Protein 3G9X (pdb70)

B-factor: mean 13.2, std 7.69, range [5.76, 56.1]

InterPro domains:
  IPR000073 Alpha/beta hydrolase fold-1 [PF00561] (34-279)
  IPR000639 Epoxide hydrolase-like [PR00412] (39-57)
  IPR000639 Epoxide hydrolase-like [PR00412] (102-115)
  IPR000639 Epoxide hydrolase-like [PR00412] (116-129)
  IPR000639 Epoxide hydrolase-like [PR00412] (267-289)
  IPR023594 Haloalkane dehalogenase, subfamily 2 [MF_01231] (2-293)
  IPR029058 Alpha/Beta hydrolase fold [G3DSA:3.40.50.1820] (1-291)
  IPR029058 Alpha/Beta hydrolase fold [SSF53474] (8-290)
  IPR050266 AB hydrolase superfamily [PTHR43798] (23-290)

Nearest PDB structures (foldseek):
  3g9x-assembly1_A  TM=1.003E+00  e=8.071E-65  Rhodococcus sp. (in: high G+C Gram-positive bacteria)
  3fwh-assembly1_A  TM=1.003E+00  e=9.138E-64  Rhodococcus sp. (in: high G+C Gram-positive bacteria)
  4e46-assembly1_A  TM=1.003E+00  e=3.167E-63  Rhodococcus rhodochrous
  5flk-assembly1_A  TM=1.003E+00  e=3.167E-63  Rhodococcus rhodochrous
  4wcv-assembly1_A  TM=1.003E+00  e=7.253E-63  Rhodococcus rhodochrous

Foldseek 3Di:
DDLDQPFDWDWDDFPNWIKIKGWAADDPAAAEEEFEDPPAFCSLCRLQVVLARDPHIYIGIGFDLHQPIDQDPDLQALVVSLRRVVRVCVRVVHAAHEYEAAESRQLSVLLVCLVVVVRYLEYEYENYAAAAQALVSFDPVCSVVLVQLQDPPSVLCCCLVVVCRLVPVVQVFFPDGDDPSNSCSSCVSCVDSSSRSNNSNRSNLGNHNCPPVVSNVSRVSSVVVQLPDQRAYEYEYEPCEGSQGPVNLVVCCPRGHNYHYDYQYHGYGSSSNHRSVVSNNVVNVPPPVSRDDD

Organism: Rhodococcus sp. (NCBI:txid1831)

Radius of gyration: 17.58 Å; Cα contacts (8 Å, |Δi|>4): 580; chains: 1; bounding box: 42×42×50 Å

Sequence (294 aa):
IGTGFPFDPHYYVEEVVLGERRMHYVDVGPRRDGTPVLFLHGNPTSSYLWRNIIPHVAPSHRCIAPDLIGMGKSDKPDDLDDYFFDDDHVRYLDAFIEALGLEEEVVLVIHDWGSALGFHWAKRNPERVKGIACMEFIRRPFPTWDDEEWPEFARRETFQAFRTADVGRELIIDDQNAFIEGALPKCVVRPLTEEVEMDHYREPFLKKPVDREPLWRFPNELPIAGEEPANIVALLVEAYMNWLHQSPVPKLLFWGTPGVLIPPAEEAARLAEESSLPNNCKTVDIGPGLHYLQEDNPDLIGSEIARRWLPALHHHHH

CATH classification: 3.40.50.1820

Solvent-accessible surface area: 11746 Å² total; per-residue (Å²): 106,39,46,40,37,111,24,110,76,57,82,27,116,10,84,71,43,92,0,0,19,0,12,42,32,56,160,136,55,18,10,0,0,0,1,0,1,5,1,2,12,2,8,3,0,4,27,0,0,68,57,0,22,107,62,33,32,0,0,0,0,2,1,0,1,0,9,95,5,44,85,18,154,37,87,8,74,0,81,23,2,18,122,10,3,38,25,0,1,100,54,33,51,10,135,73,0,4,1,0,0,0,10,3,0,0,0,3,0,0,23,5,0,63,96,25,66,126,42,12,38,0,0,0,2,0,1,0,0,48,36,15,90,69,53,106,87,4,30,140,113,7,59,138,59,24,64,29,4,38,48,80,103,64,0,79,82,46,0,15,104,106,12,22,10,0,79,17,16,0,39,148,15,7,74,49,115,20,61,112,83,1,8,83,68,4,47,113,21,1,118,144,60,122,38,20,38,2,0,17,50,0,1,24,4,8,0,0,46,44,103,18,73,76,0,23,57,25,0,82,35,0,13,95,44,1,70,153,10,99,14,47,4,0,0,0,46,0,73,76,5,12,6,1,57,42,61,12,1,65,137,2,38,158,51,6,46,98,28,106,46,14,80,8,25,91,0,30,11,5,0,2,0,27,39,5,88,56,0,0,43,19,0,23,173,31,2,85,91,16,123,116,160,177

Structure (mmCIF, N/CA/C/O backbone):
data_3G9X
#
_entry.id   3G9X
#
_cell.length_a   42.730
_cell.length_b   44.440
_cell.length_c   46.630
_cell.angle_alpha   115.50
_cell.angle_beta   97.87
_cell.angle_gamma   109.52
#
_symmetry.space_group_name_H-M   'P 1'
#
loop_
_entity.id
_entity.type
_entity.pdbx_description
1 polymer 'Haloalkane dehalogenase'
2 non-polymer 'ISOPROPYL ALCOHOL'
3 non-polymer 'ACETATE ION'
4 non-polymer 'CHLORIDE ION'
5 water water
#
loop_
_atom_site.group_PDB
_atom_site.id
_atom_site.type_symbol
_atom_site.label_atom_id
_atom_site.label_alt_id
_atom_site.label_comp_id
_atom_site.label_asym_id
_atom_site.label_entity_id
_atom_site.label_seq_id
_atom_site.pdbx_PDB_ins_code
_atom_site.Cartn_x
_atom_site.Cartn_y
_atom_site.Cartn_z
_atom_site.occupancy
_atom_site.B_iso_or_equiv
_atom_site.auth_seq_id
_atom_site.auth_comp_id
_atom_site.auth_asym_id
_atom_site.auth_atom_id
_atom_site.pdbx_PDB_model_num
ATOM 1 N N . ILE A 1 4 ? 14.634 14.443 -4.547 1.00 14.13 4 ILE A N 1
ATOM 2 C CA . ILE A 1 4 ? 13.404 13.638 -4.666 1.00 11.07 4 ILE A CA 1
ATOM 3 C C . ILE A 1 4 ? 12.228 14.589 -4.780 1.00 9.81 4 ILE A C 1
ATOM 4 O O . ILE A 1 4 ? 12.081 15.513 -4.019 1.00 10.99 4 ILE A O 1
ATOM 9 N N . GLY A 1 5 ? 11.382 14.382 -5.797 1.00 9.55 5 GLY A N 1
ATOM 10 C CA . GLY A 1 5 ? 10.335 15.338 -6.060 1.00 9.52 5 GLY A CA 1
ATOM 11 C C . GLY A 1 5 ? 9.262 15.366 -4.998 1.00 8.85 5 GLY A C 1
ATOM 12 O O . GLY A 1 5 ? 8.843 14.324 -4.474 1.00 9.04 5 GLY A O 1
ATOM 13 N N . THR A 1 6 ? 8.754 16.562 -4.712 1.00 8.80 6 THR A N 1
ATOM 14 C CA . THR A 1 6 ? 7.723 16.730 -3.700 1.00 8.98 6 THR A CA 1
ATOM 15 C C . THR A 1 6 ? 6.349 17.000 -4.301 1.00 9.37 6 THR A C 1
ATOM 16 O O . THR A 1 6 ? 5.348 16.952 -3.567 1.00 10.39 6 THR A O 1
ATOM 20 N N . GLY A 1 7 ? 6.265 17.327 -5.555 1.00 10.02 7 GLY A N 1
ATOM 21 C CA . GLY A 1 7 ? 5.016 17.632 -6.167 1.00 10.95 7 GLY A CA 1
ATOM 22 C C . GLY A 1 7 ? 4.214 16.405 -6.617 1.00 9.39 7 GLY A C 1
ATOM 23 O O . GLY A 1 7 ? 4.716 15.275 -6.609 1.00 9.57 7 GLY A O 1
ATOM 24 N N . PHE A 1 8 ? 2.968 16.650 -6.962 1.00 9.30 8 PHE A N 1
ATOM 25 C CA . PHE A 1 8 ? 2.049 15.605 -7.405 1.00 8.72 8 PHE A CA 1
ATOM 26 C C . PHE A 1 8 ? 1.410 16.051 -8.724 1.00 9.22 8 PHE A C 1
ATOM 27 O O . PHE A 1 8 ? 0.242 16.483 -8.731 1.00 10.25 8 PHE A O 1
ATOM 35 N N . PRO A 1 9 ? 2.122 15.944 -9.830 1.00 9.42 9 PRO A N 1
ATOM 36 C CA . PRO A 1 9 ? 1.653 16.515 -11.121 1.00 10.37 9 PRO A CA 1
ATOM 37 C C . PRO A 1 9 ? 0.813 15.495 -11.887 1.00 10.82 9 PRO A C 1
ATOM 38 O O . PRO A 1 9 ? 1.091 15.142 -13.045 1.00 13.03 9 PRO A O 1
ATOM 42 N N . PHE A 1 10 ? -0.274 15.063 -11.227 1.00 9.70 10 PHE A N 1
ATOM 43 C CA . PHE A 1 10 ? -1.215 14.113 -11.828 1.00 9.68 10 PHE A CA 1
ATOM 44 C C . PHE A 1 10 ? -2.632 14.643 -11.702 1.00 9.60 10 PHE A C 1
ATOM 45 O O . PHE A 1 10 ? -3.103 14.990 -10.613 1.00 11.58 10 PHE A O 1
ATOM 53 N N . ASP A 1 11 ? -3.336 14.663 -12.817 1.00 9.19 11 ASP A N 1
ATOM 54 C CA . ASP A 1 11 ? -4.744 15.090 -12.814 1.00 9.92 11 ASP A CA 1
ATOM 55 C C . ASP A 1 11 ? -5.599 14.115 -12.055 1.00 9.24 11 ASP A C 1
ATOM 56 O O . ASP A 1 11 ? -5.400 12.900 -12.115 1.00 9.44 11 ASP A O 1
ATOM 61 N N . PRO A 1 12 ? -6.597 14.607 -11.330 1.00 9.18 12 PRO A N 1
ATOM 62 C CA . PRO A 1 12 ? -7.477 13.695 -10.608 1.00 8.87 12 PRO A CA 1
ATOM 63 C C . PRO A 1 12 ? -8.465 13.000 -11.521 1.00 9.06 12 PRO A C 1
ATOM 64 O O . PRO A 1 12 ? -9.056 13.589 -12.417 1.00 11.63 12 PRO A O 1
ATOM 68 N N . HIS A 1 13 ? -8.694 11.733 -11.206 1.00 8.45 13 HIS A N 1
ATOM 69 C CA . HIS A 1 13 ? -9.780 10.968 -11.782 1.00 8.27 13 HIS A CA 1
ATOM 70 C C . HIS A 1 13 ? -10.591 10.417 -10.640 1.00 8.44 13 HIS A C 1
ATOM 71 O O . HIS A 1 13 ? -10.052 10.075 -9.587 1.00 8.42 13 HIS A O 1
ATOM 78 N N . TYR A 1 14 ? -11.891 10.232 -10.845 1.00 9.65 14 TYR A N 1
ATOM 79 C CA A TYR A 1 14 ? -12.747 9.675 -9.798 0.50 9.89 14 TYR A CA 1
ATOM 80 C CA B TYR A 1 14 ? -12.801 9.717 -9.865 0.50 9.39 14 TYR A CA 1
ATOM 81 C C . TYR A 1 14 ? -13.704 8.675 -10.456 1.00 9.29 14 TYR A C 1
ATOM 82 O O . TYR A 1 14 ? -14.153 8.835 -11.587 1.00 11.55 14 TYR A O 1
ATOM 99 N N . VAL A 1 15 ? -14.019 7.638 -9.656 1.00 9.11 15 VAL A N 1
ATOM 100 C CA . VAL A 1 15 ? -15.010 6.674 -10.053 1.00 9.09 15 VAL A CA 1
ATOM 101 C C . VAL A 1 15 ? -15.901 6.389 -8.837 1.00 8.56 15 VAL A C 1
ATOM 102 O O . VAL A 1 15 ? -15.370 6.304 -7.724 1.00 9.55 15 VAL A O 1
ATOM 106 N N . GLU A 1 16 ? -17.184 6.269 -9.051 1.00 9.83 16 GLU A N 1
ATOM 107 C CA A GLU A 1 16 ? -18.222 5.951 -8.087 0.45 9.63 16 GLU A CA 1
ATOM 108 C CA B GLU A 1 16 ? -18.055 5.965 -7.897 0.55 10.08 16 GLU A CA 1
ATOM 109 C C . GLU A 1 16 ? -18.286 4.465 -7.814 1.00 9.48 16 GLU A C 1
ATOM 110 O O . GLU A 1 16 ? -18.731 3.780 -8.754 1.00 12.54 16 GLU A O 1
ATOM 121 N N . VAL A 1 17 ? -17.941 3.953 -6.655 1.00 9.14 17 VAL A N 1
ATOM 122 C CA A VAL A 1 17 ? -18.178 2.509 -6.422 0.50 8.63 17 VAL A CA 1
ATOM 123 C CA B VAL A 1 17 ? -17.802 2.598 -6.215 0.50 10.36 17 VAL A CA 1
ATOM 124 C C . VAL A 1 17 ? -18.673 2.380 -4.989 1.00 9.05 17 VAL A C 1
ATOM 125 O O . VAL A 1 17 ? -18.291 3.032 -4.023 1.00 9.18 17 VAL A O 1
ATOM 132 N N . LEU A 1 18 ? -19.703 1.506 -4.916 1.00 9.81 18 LEU A N 1
ATOM 133 C CA . LEU A 1 18 ? -20.305 1.201 -3.613 1.00 9.80 18 LEU A CA 1
ATOM 134 C C . LEU A 1 18 ? -20.686 2.487 -2.893 1.00 9.94 18 LEU A C 1
ATOM 135 O O . LEU A 1 18 ? -20.435 2.652 -1.684 1.00 10.48 18 LEU A O 1
ATOM 140 N N . GLY A 1 19 ? -21.278 3.424 -3.621 1.00 10.50 19 GLY A N 1
ATOM 141 C CA . GLY A 1 19 ? -21.825 4.673 -3.084 1.00 11.32 19 GLY A CA 1
ATOM 142 C C . GLY A 1 19 ? -20.849 5.789 -2.860 1.00 10.40 19 GLY A C 1
ATOM 143 O O . GLY A 1 19 ? -21.272 6.866 -2.390 1.00 12.06 19 GLY A O 1
ATOM 144 N N . GLU A 1 20 ? -19.584 5.583 -3.144 1.00 9.54 20 GLU A N 1
ATOM 145 C CA . GLU A 1 20 ? -18.532 6.502 -2.688 1.00 9.14 20 GLU A CA 1
ATOM 146 C C . GLU A 1 20 ? -17.565 6.725 -3.851 1.00 9.08 20 GLU A C 1
ATOM 147 O O . GLU A 1 20 ? -17.256 5.851 -4.614 1.00 11.30 20 GLU A O 1
ATOM 153 N N . ARG A 1 21 ? -16.996 7.928 -3.901 1.00 9.40 21 ARG A N 1
ATOM 154 C CA A ARG A 1 21 ? -15.999 8.233 -4.905 0.60 10.27 21 ARG A CA 1
ATOM 155 C CA B ARG A 1 21 ? -16.009 8.198 -4.942 0.40 10.45 21 ARG A CA 1
ATOM 156 C C . ARG A 1 21 ? -14.621 7.789 -4.500 1.00 10.14 21 ARG A C 1
ATOM 157 O O . ARG A 1 21 ? -14.173 8.097 -3.365 1.00 12.13 21 ARG A O 1
ATOM 172 N N . MET A 1 22 ? -13.907 7.142 -5.404 1.00 9.66 22 MET A N 1
ATOM 173 C CA . MET A 1 22 ? -12.484 6.833 -5.208 1.00 8.93 22 MET A CA 1
ATOM 174 C C . MET A 1 22 ? -11.696 7.676 -6.218 1.00 8.41 22 MET A C 1
ATOM 175 O O . MET A 1 22 ? -12.012 7.734 -7.422 1.00 9.66 22 MET A O 1
ATOM 180 N N . HIS A 1 23 ? -10.672 8.344 -5.705 1.00 7.24 23 HIS A N 1
ATOM 181 C CA . HIS A 1 23 ? -9.731 9.069 -6.537 1.00 7.32 23 HIS A CA 1
ATOM 182 C C . HIS A 1 23 ? -8.611 8.160 -7.032 1.00 7.22 23 HIS A C 1
ATOM 183 O O . HIS A 1 23 ? -8.164 7.262 -6.305 1.00 7.57 23 HIS A O 1
ATOM 190 N N . TYR A 1 24 ? -8.123 8.417 -8.234 1.00 7.25 24 TYR A N 1
ATOM 191 C CA . TYR A 1 24 ? -7.002 7.661 -8.768 1.00 7.23 24 TYR A CA 1
ATOM 192 C C . TYR A 1 24 ? -6.226 8.493 -9.792 1.00 7.05 24 TYR A C 1
ATOM 193 O O . TYR A 1 24 ? -6.795 9.323 -10.495 1.00 7.82 24 TYR A O 1
ATOM 202 N N . VAL A 1 25 ? -4.941 8.170 -9.866 1.00 6.68 25 VAL A N 1
ATOM 203 C CA . VAL A 1 25 ? -4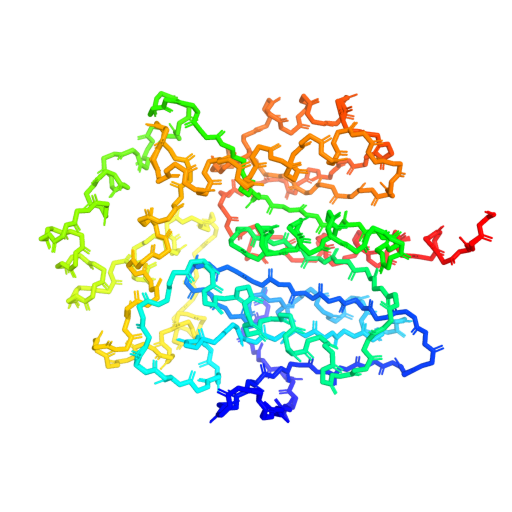.097 8.560 -10.986 1.00 6.94 25 VAL A CA 1
ATOM 204 C C . VAL A 1 25 ? -4.356 7.628 -12.157 1.00 6.72 25 VAL A C 1
ATOM 205 O O . VAL A 1 25 ? -4.503 6.419 -11.945 1.00 7.15 25 VAL A O 1
ATOM 209 N N . ASP A 1 26 ? -4.395 8.187 -13.382 1.00 7.40 26 ASP A N 1
ATOM 210 C CA . ASP A 1 26 ? -4.545 7.363 -14.584 1.00 7.51 26 ASP A CA 1
ATOM 211 C C . ASP A 1 26 ? -3.798 8.082 -15.700 1.00 7.56 26 ASP A C 1
ATOM 212 O O . ASP A 1 26 ? -4.288 9.076 -16.225 1.00 8.77 26 ASP A O 1
ATOM 217 N N . VAL A 1 27 ? -2.608 7.585 -16.036 1.00 7.40 27 VAL A N 1
ATOM 218 C CA . VAL A 1 27 ? -1.761 8.164 -17.064 1.00 7.61 27 VAL A CA 1
ATOM 219 C C . VAL A 1 27 ? -1.279 7.043 -17.963 1.00 8.06 27 VAL A C 1
ATOM 220 O O . VAL A 1 27 ? -1.307 5.876 -17.604 1.00 8.93 27 VAL A O 1
ATOM 224 N N . GLY A 1 28 ? -0.763 7.398 -19.132 1.00 9.07 28 GLY A N 1
ATOM 225 C CA . GLY A 1 28 ? -0.144 6.438 -20.023 1.00 9.33 28 GLY A CA 1
ATOM 226 C C . GLY A 1 28 ? -1.091 5.898 -21.054 1.00 9.47 28 GLY A C 1
ATOM 227 O O . GLY A 1 28 ? -2.301 6.189 -21.028 1.00 10.60 28 GLY A O 1
ATOM 228 N N . PRO A 1 29 ? -0.575 5.113 -21.979 1.00 9.69 29 PRO A N 1
ATOM 229 C CA . PRO A 1 29 ? -1.366 4.606 -23.109 1.00 10.12 29 PRO A CA 1
ATOM 230 C C . PRO A 1 29 ? -2.457 3.608 -22.651 1.00 10.51 29 PRO A C 1
ATOM 231 O O . PRO A 1 29 ? -2.293 2.952 -21.669 1.00 13.36 29 PRO A O 1
ATOM 235 N N . ARG A 1 30 ? -3.541 3.566 -23.421 1.00 12.55 30 ARG A N 1
ATOM 236 C CA A ARG A 1 30 ? -4.718 2.765 -23.092 0.70 15.70 30 ARG A CA 1
ATOM 237 C CA B ARG A 1 30 ? -4.663 2.714 -23.010 0.30 16.43 30 ARG A CA 1
ATOM 238 C C . ARG A 1 30 ? -4.747 1.399 -23.789 1.00 15.05 30 ARG A C 1
ATOM 239 O O . ARG A 1 30 ? -5.707 0.651 -23.567 1.00 18.21 30 ARG A O 1
ATOM 254 N N . ASP A 1 31 ? -3.761 1.127 -24.621 1.00 14.92 31 ASP A N 1
ATOM 255 C CA . ASP A 1 31 ? -3.896 -0.051 -25.489 1.00 15.49 31 ASP A CA 1
ATOM 256 C C . ASP A 1 31 ? -3.108 -1.247 -25.030 1.00 17.60 31 ASP A C 1
ATOM 257 O O . ASP A 1 31 ? -2.853 -2.164 -25.833 1.00 22.08 31 ASP A O 1
ATOM 265 N N . GLY A 1 32 ? -2.706 -1.367 -23.774 1.00 13.44 32 GLY A N 1
ATOM 266 C CA . GLY A 1 32 ? -1.862 -2.461 -23.304 1.00 12.11 32 GLY A CA 1
ATOM 267 C C . GLY A 1 32 ? -2.335 -2.988 -21.949 1.00 10.77 32 GLY A C 1
ATOM 268 O O . GLY A 1 32 ? -3.489 -2.863 -21.562 1.00 12.49 32 GLY A O 1
ATOM 269 N N . THR A 1 33 ? -1.394 -3.551 -21.251 1.00 10.28 33 THR A N 1
ATOM 270 C CA . THR A 1 33 ? -1.658 -4.087 -19.891 1.00 10.01 33 THR A CA 1
ATOM 271 C C . THR A 1 33 ? -1.329 -3.004 -18.890 1.00 9.01 33 THR A C 1
ATOM 272 O O . THR A 1 33 ? -0.174 -2.499 -18.843 1.00 9.88 33 THR A O 1
ATOM 276 N N . PRO A 1 34 ? -2.275 -2.591 -18.070 1.00 8.21 34 PRO A N 1
ATOM 277 C CA . PRO A 1 34 ? -2.018 -1.519 -17.094 1.00 8.30 34 PRO A CA 1
ATOM 278 C C . PRO A 1 34 ? -1.237 -2.038 -15.902 1.00 7.55 34 PRO A C 1
ATOM 279 O O . PRO A 1 34 ? -1.241 -3.206 -15.536 1.00 8.17 34 PRO A O 1
ATOM 283 N N . VAL A 1 35 ? -0.548 -1.072 -15.263 1.00 7.30 35 VAL A N 1
ATOM 284 C CA . VAL A 1 35 ? 0.202 -1.267 -14.064 1.00 6.97 35 VAL A CA 1
ATOM 285 C C . VAL A 1 35 ? -0.581 -0.608 -12.916 1.00 6.60 35 VAL A C 1
ATOM 286 O O . VAL A 1 35 ? -0.808 0.614 -12.963 1.00 7.52 35 VAL A O 1
ATOM 290 N N . LEU A 1 36 ? -0.995 -1.414 -11.957 1.00 6.62 36 LEU A N 1
ATOM 291 C CA . LEU A 1 36 ? -1.840 -0.976 -10.844 1.00 6.28 36 LEU A CA 1
ATOM 292 C C . LEU A 1 36 ? -0.979 -0.870 -9.587 1.00 6.04 36 LEU A C 1
ATOM 293 O O . LEU A 1 36 ? -0.425 -1.869 -9.133 1.00 6.81 36 LEU A O 1
ATOM 298 N N . PHE A 1 37 ? -0.893 0.341 -9.059 1.00 6.11 37 PHE A N 1
ATOM 299 C CA . PHE A 1 37 ? -0.049 0.696 -7.923 1.00 6.28 37 PHE A CA 1
ATOM 300 C C . PHE A 1 37 ? -0.917 0.796 -6.669 1.00 5.93 37 PHE A C 1
ATOM 301 O O . PHE A 1 37 ? -1.852 1.609 -6.666 1.00 6.68 37 PHE A O 1
ATOM 309 N N . LEU A 1 38 ? -0.608 0.026 -5.630 1.00 5.78 38 LEU A N 1
ATOM 310 C CA . LEU A 1 38 ? -1.439 -0.032 -4.408 1.00 6.01 38 LEU A CA 1
ATOM 311 C C . LEU A 1 38 ? -0.610 0.352 -3.198 1.00 5.76 38 LEU A C 1
ATOM 312 O O . LEU A 1 38 ? 0.322 -0.339 -2.781 1.00 6.43 38 LEU A O 1
ATOM 317 N N . HIS A 1 39 ? -0.946 1.525 -2.618 1.00 6.24 39 HIS A N 1
ATOM 318 C CA . HIS A 1 39 ? -0.336 2.029 -1.389 1.00 6.19 39 HIS A CA 1
ATOM 319 C C . HIS A 1 39 ? -0.941 1.314 -0.151 1.00 6.31 39 HIS A C 1
ATOM 320 O O . HIS A 1 39 ? -1.927 0.598 -0.240 1.00 7.34 39 HIS A O 1
ATOM 327 N N . GLY A 1 40 ? -0.309 1.614 1.002 1.00 6.58 40 GLY A N 1
ATOM 328 C CA . GLY A 1 40 ? -0.786 1.111 2.293 1.00 7.27 40 GLY A CA 1
ATOM 329 C C . GLY A 1 40 ? -0.981 2.225 3.299 1.00 6.41 40 GLY A C 1
ATOM 330 O O . GLY A 1 40 ? -1.451 3.332 2.993 1.00 7.28 40 GLY A O 1
ATOM 331 N N . ASN A 1 41 ? -0.655 1.927 4.557 1.00 6.51 41 ASN A N 1
ATOM 332 C CA . ASN A 1 41 ? -0.961 2.819 5.682 1.00 6.58 41 ASN A CA 1
ATOM 333 C C . ASN A 1 41 ? 0.246 3.649 6.037 1.00 6.40 41 ASN A C 1
ATOM 334 O O . ASN A 1 41 ? 1.337 3.062 6.220 1.00 7.23 41 ASN A O 1
ATOM 339 N N . PRO A 1 42 ? 0.155 4.953 6.260 1.00 6.58 42 PRO A N 1
ATOM 340 C CA . PRO A 1 42 ? -1.005 5.869 6.158 1.00 6.49 42 PRO A CA 1
ATOM 341 C C . PRO A 1 42 ? -0.906 6.740 4.898 1.00 6.53 42 PRO A C 1
ATOM 342 O O . PRO A 1 42 ? -1.055 7.978 4.980 1.00 7.65 42 PRO A O 1
ATOM 346 N N . THR A 1 43 ? -0.593 6.128 3.762 1.00 6.53 43 THR A N 1
ATOM 347 C CA . THR A 1 43 ? -0.166 6.845 2.576 1.00 6.72 43 THR A CA 1
ATOM 348 C C . THR A 1 43 ? -1.341 6.961 1.587 1.00 6.36 43 THR A C 1
ATOM 349 O O . THR A 1 43 ? -2.508 6.883 1.948 1.00 6.91 43 THR A O 1
ATOM 353 N N . SER A 1 44 ? -1.009 7.226 0.307 1.00 6.76 44 SER A N 1
ATOM 354 C CA . SER A 1 44 ? -1.953 7.414 -0.749 1.00 6.71 44 SER A CA 1
ATOM 355 C C . SER A 1 44 ? -1.168 7.240 -2.055 1.00 6.28 44 SER A C 1
ATOM 356 O O . SER A 1 44 ? 0.014 6.909 -2.042 1.00 6.41 44 SER A O 1
ATOM 359 N N . SER A 1 45 ? -1.816 7.535 -3.185 1.00 6.40 45 SER A N 1
ATOM 360 C CA . SER A 1 45 ? -1.120 7.561 -4.447 1.00 6.81 45 SER A CA 1
ATOM 361 C C . SER A 1 45 ? 0.064 8.532 -4.457 1.00 6.06 45 SER A C 1
ATOM 362 O O . SER A 1 45 ? 0.979 8.352 -5.280 1.00 6.65 45 SER A O 1
ATOM 365 N N . TYR A 1 46 ? 0.114 9.499 -3.540 1.00 6.13 46 TYR A N 1
ATOM 366 C CA . TYR A 1 46 ? 1.275 10.373 -3.406 1.00 6.52 46 TYR A CA 1
ATOM 367 C C . TYR A 1 46 ? 2.559 9.566 -3.242 1.00 6.30 46 TYR A C 1
ATOM 368 O O . TYR A 1 46 ? 3.624 9.997 -3.711 1.00 6.72 46 TYR A O 1
ATOM 377 N N . LEU A 1 47 ? 2.504 8.411 -2.581 1.00 6.40 47 LEU A N 1
ATOM 378 C CA . LEU A 1 47 ? 3.674 7.581 -2.349 1.00 6.44 47 LEU A CA 1
ATOM 379 C C . LEU A 1 47 ? 4.334 7.135 -3.648 1.00 6.26 47 LEU A C 1
ATOM 380 O O . LEU A 1 47 ? 5.525 6.832 -3.659 1.00 6.77 47 LEU A O 1
ATOM 385 N N . TRP A 1 48 ? 3.559 7.034 -4.727 1.00 6.04 48 TRP A N 1
ATOM 386 C CA . TRP A 1 48 ? 4.047 6.527 -6.001 1.00 6.42 48 TRP A CA 1
ATOM 387 C C . TRP A 1 48 ? 4.479 7.656 -6.957 1.00 6.26 48 TRP A C 1
ATOM 388 O O . TRP A 1 48 ? 4.850 7.379 -8.097 1.00 6.95 48 TRP A O 1
ATOM 399 N N . ARG A 1 49 ? 4.425 8.915 -6.508 1.00 6.31 49 ARG A N 1
ATOM 400 C CA . ARG A 1 49 ? 4.557 10.065 -7.406 1.00 6.76 49 ARG A CA 1
ATOM 401 C C . ARG A 1 49 ? 5.876 10.063 -8.184 1.00 6.63 49 ARG A C 1
ATOM 402 O O . ARG A 1 49 ? 5.884 10.597 -9.307 1.00 7.35 49 ARG A O 1
ATOM 410 N N . ASN A 1 50 ? 6.962 9.559 -7.592 1.00 6.57 50 ASN A N 1
ATOM 411 C CA . ASN A 1 50 ? 8.266 9.622 -8.229 1.00 6.86 50 ASN A CA 1
ATOM 412 C C . ASN A 1 50 ? 8.650 8.321 -8.913 1.00 7.18 50 ASN A C 1
ATOM 413 O O . ASN A 1 50 ? 9.703 8.219 -9.548 1.00 8.90 50 ASN A O 1
ATOM 418 N N . ILE A 1 51 ? 7.760 7.318 -8.806 1.00 6.82 51 ILE A N 1
ATOM 419 C CA . ILE A 1 51 ? 7.917 6.008 -9.440 1.00 6.95 51 ILE A CA 1
ATOM 420 C C . ILE A 1 51 ? 7.165 5.956 -10.745 1.00 6.71 51 ILE A C 1
ATOM 421 O O . ILE A 1 51 ? 7.683 5.505 -11.783 1.00 6.99 51 ILE A O 1
ATOM 426 N N . ILE A 1 52 ? 5.901 6.411 -10.742 1.00 7.02 52 ILE A N 1
ATOM 427 C CA . ILE A 1 52 ? 5.057 6.454 -11.917 1.00 6.90 52 ILE A CA 1
ATOM 428 C C . ILE A 1 52 ? 5.755 7.049 -13.132 1.00 6.73 52 ILE A C 1
ATOM 429 O O . ILE A 1 52 ? 5.613 6.491 -14.233 1.00 7.41 52 ILE A O 1
ATOM 434 N N . PRO A 1 53 ? 6.501 8.152 -13.043 1.00 7.31 53 PRO A N 1
ATOM 435 C CA . PRO A 1 53 ? 7.085 8.744 -14.264 1.00 7.56 53 PRO A CA 1
ATOM 436 C C . PRO A 1 53 ? 8.044 7.829 -14.980 1.00 7.23 53 PRO A C 1
ATOM 437 O O . PRO A 1 53 ? 8.291 8.019 -16.190 1.00 7.87 53 PRO A O 1
ATOM 441 N N . HIS A 1 54 ? 8.609 6.817 -14.308 1.00 7.21 54 HIS A N 1
ATOM 442 C CA . HIS A 1 54 ? 9.458 5.879 -15.004 1.00 7.33 54 HIS A CA 1
ATOM 443 C C . HIS A 1 54 ? 8.662 4.896 -15.851 1.00 6.79 54 HIS A C 1
ATOM 444 O O . HIS A 1 54 ? 9.189 4.332 -16.833 1.00 7.75 54 HIS A O 1
ATOM 451 N N . VAL A 1 55 ? 7.444 4.603 -15.438 1.00 7.03 55 VAL A N 1
ATOM 452 C CA . VAL A 1 55 ? 6.600 3.573 -16.041 1.00 7.16 55 VAL A CA 1
ATOM 453 C C . VAL A 1 55 ? 5.631 4.101 -17.071 1.00 7.13 55 VAL A C 1
ATOM 454 O O . VAL A 1 55 ? 5.416 3.458 -18.126 1.00 7.68 55 VAL A O 1
ATOM 458 N N . ALA A 1 56 ? 5.038 5.266 -16.820 1.00 6.99 56 ALA A N 1
ATOM 459 C CA . ALA A 1 56 ? 4.071 5.902 -17.697 1.00 7.32 56 ALA A CA 1
ATOM 460 C C . ALA A 1 56 ? 4.512 6.000 -19.150 1.00 7.85 56 ALA A C 1
ATOM 461 O O . ALA A 1 56 ? 3.641 5.934 -20.036 1.00 8.50 56 ALA A O 1
ATOM 463 N N . PRO A 1 57 ? 5.805 6.184 -19.479 1.00 7.89 57 PRO A N 1
ATOM 464 C CA . PRO A 1 57 ? 6.151 6.263 -20.902 1.00 8.69 57 PRO A CA 1
ATOM 465 C C . PRO A 1 57 ? 5.750 5.058 -21.732 1.00 8.84 57 PRO A C 1
ATOM 466 O O . PRO A 1 57 ? 5.466 5.191 -22.905 1.00 10.07 57 PRO A O 1
ATOM 470 N N . SER A 1 58 ? 5.763 3.862 -21.109 1.00 7.98 58 SER A N 1
ATOM 471 C CA . SER A 1 58 ? 5.510 2.625 -21.802 1.00 8.36 58 SER A CA 1
ATOM 472 C C . SER A 1 58 ? 4.188 1.988 -21.433 1.00 8.00 58 SER A C 1
ATOM 473 O O . SER A 1 58 ? 3.700 1.153 -22.243 1.00 8.85 58 SER A O 1
ATOM 476 N N . HIS A 1 59 ? 3.617 2.261 -20.278 1.00 7.79 59 HIS A N 1
ATOM 477 C CA . HIS A 1 59 ? 2.481 1.536 -19.746 1.00 7.53 59 HIS A CA 1
ATOM 478 C C . HIS A 1 59 ? 1.536 2.493 -19.047 1.00 7.96 59 HIS A C 1
ATOM 479 O O . HIS A 1 59 ? 1.952 3.428 -18.375 1.00 8.78 59 HIS A O 1
ATOM 486 N N . ARG A 1 60 ? 0.236 2.156 -19.123 1.00 7.80 60 ARG A N 1
ATOM 487 C CA . ARG A 1 60 ? -0.735 2.835 -18.286 1.00 7.66 60 ARG A CA 1
ATOM 488 C C . ARG A 1 60 ? -0.396 2.593 -16.813 1.00 7.62 60 ARG A C 1
ATOM 489 O O . ARG A 1 60 ? -0.075 1.467 -16.444 1.00 8.24 60 ARG A O 1
ATOM 497 N N . CYS A 1 61 ? -0.520 3.655 -16.035 1.00 7.37 61 CYS A N 1
ATOM 498 C CA . CYS A 1 61 ? -0.332 3.618 -14.578 1.00 6.83 61 CYS A CA 1
ATOM 499 C C . CYS A 1 61 ? -1.631 4.042 -13.933 1.00 7.03 61 CYS A C 1
ATOM 500 O O . CYS A 1 61 ? -2.130 5.140 -14.222 1.00 7.74 61 CYS A O 1
ATOM 503 N N . ILE A 1 62 ? -2.152 3.163 -13.085 1.00 6.71 62 ILE A N 1
ATOM 504 C CA . ILE A 1 62 ? -3.393 3.411 -12.331 1.00 6.73 62 ILE A CA 1
ATOM 505 C C . ILE A 1 62 ? -3.026 3.320 -10.865 1.00 6.32 62 ILE A C 1
ATOM 506 O O . ILE A 1 62 ? -2.504 2.301 -10.418 1.00 6.93 62 ILE A O 1
ATOM 511 N N . ALA A 1 63 ? -3.265 4.390 -10.107 1.00 6.48 63 ALA A N 1
ATOM 512 C CA . ALA A 1 63 ? -2.877 4.424 -8.703 1.00 6.34 63 ALA A CA 1
ATOM 513 C C . ALA A 1 63 ? -4.058 4.949 -7.890 1.00 6.29 63 ALA A C 1
ATOM 514 O O . ALA A 1 63 ? -4.216 6.175 -7.761 1.00 6.91 63 ALA A O 1
ATOM 516 N N . PRO A 1 64 ? -4.893 4.074 -7.345 1.00 6.38 64 PRO A N 1
ATOM 517 C CA . PRO A 1 64 ? -6.029 4.537 -6.551 1.00 6.72 64 PRO A CA 1
ATOM 518 C C . PRO A 1 64 ? -5.591 4.939 -5.149 1.00 6.37 64 PRO A C 1
ATOM 519 O O . PRO A 1 64 ? -4.642 4.409 -4.581 1.00 7.62 64 PRO A O 1
ATOM 523 N N . ASP A 1 65 ? -6.405 5.857 -4.579 1.00 6.55 65 ASP A N 1
ATOM 524 C CA . ASP A 1 65 ? -6.401 6.084 -3.136 1.00 6.45 65 ASP A CA 1
ATOM 525 C C . ASP A 1 65 ? -7.425 5.163 -2.531 1.00 6.49 65 ASP A C 1
ATOM 526 O O . ASP A 1 65 ? -8.601 5.166 -2.918 1.00 6.93 65 ASP A O 1
ATOM 531 N N . LEU A 1 66 ? -6.965 4.333 -1.587 1.00 6.57 66 LEU A N 1
ATOM 532 C CA . LEU A 1 66 ? -7.885 3.408 -0.913 1.00 6.66 66 LEU A CA 1
ATOM 533 C C . LEU A 1 66 ? -9.050 4.208 -0.285 1.00 6.68 66 LEU A C 1
ATOM 534 O O . LEU A 1 66 ? -8.925 5.380 0.052 1.00 6.77 66 LEU A O 1
ATOM 539 N N . ILE A 1 67 ? -10.181 3.521 -0.123 1.00 7.15 67 ILE A N 1
ATOM 540 C CA . ILE A 1 67 ? -11.342 4.177 0.483 1.00 6.93 67 ILE A CA 1
ATOM 541 C C . ILE A 1 67 ? -10.939 4.718 1.837 1.00 6.91 67 ILE A C 1
ATOM 542 O O . ILE A 1 67 ? -10.193 4.123 2.607 1.00 7.24 67 ILE A O 1
ATOM 547 N N . GLY A 1 68 ? -11.424 5.950 2.148 1.00 6.98 68 GLY A N 1
ATOM 548 C CA . GLY A 1 68 ? -11.073 6.607 3.387 1.00 7.47 68 GLY A CA 1
ATOM 549 C C . GLY A 1 68 ? -9.714 7.252 3.421 1.00 7.30 68 GLY A C 1
ATOM 550 O O . GLY A 1 68 ? -9.326 7.760 4.495 1.00 8.26 68 GLY A O 1
ATOM 551 N N . MET A 1 69 ? -8.976 7.196 2.318 1.00 7.12 69 MET A N 1
ATOM 552 C CA . MET A 1 69 ? -7.581 7.694 2.292 1.00 7.04 69 MET A CA 1
ATOM 553 C C . MET A 1 69 ? -7.406 8.600 1.084 1.00 6.68 69 MET A C 1
ATOM 554 O O . MET A 1 69 ? -8.187 8.637 0.132 1.00 7.11 69 MET A O 1
ATOM 562 N N . GLY A 1 70 ? -6.321 9.395 1.145 1.00 6.98 70 GLY A N 1
ATOM 563 C CA . GLY A 1 70 ? -6.025 10.248 0.003 1.00 7.13 70 GLY A CA 1
ATOM 564 C C . GLY A 1 70 ? -7.173 11.184 -0.295 1.00 7.31 70 GLY A C 1
ATOM 565 O O . GLY A 1 70 ? -7.753 11.810 0.610 1.00 8.12 70 GLY A O 1
ATOM 566 N N . LYS A 1 71 ? -7.492 11.311 -1.572 1.00 7.09 71 LYS A N 1
ATOM 567 C CA . LYS A 1 71 ? -8.583 12.128 -2.063 1.00 8.06 71 LYS A CA 1
ATOM 568 C C . LYS A 1 71 ? -9.877 11.345 -2.252 1.00 7.88 71 LYS A C 1
ATOM 569 O O . LYS A 1 71 ? -10.857 11.879 -2.731 1.00 9.24 71 LYS A O 1
ATOM 575 N N . SER A 1 72 ? -9.880 10.075 -1.849 1.00 7.31 72 SER A N 1
ATOM 576 C CA . SER A 1 72 ? -11.115 9.281 -1.881 1.00 7.23 72 SER A CA 1
ATOM 577 C C . SER A 1 72 ? -12.082 9.736 -0.793 1.00 7.76 72 SER A C 1
ATOM 578 O O . SER A 1 72 ? -11.716 10.382 0.193 1.00 8.30 72 SER A O 1
ATOM 581 N N . ASP A 1 73 ? -13.352 9.394 -1.008 1.00 8.18 73 ASP A N 1
ATOM 582 C CA . ASP A 1 73 ? -14.391 9.689 -0.026 1.00 8.34 73 ASP A CA 1
ATOM 583 C C . ASP A 1 73 ? -14.148 8.930 1.270 1.00 8.24 73 ASP A C 1
ATOM 584 O O . ASP A 1 73 ? -13.362 7.991 1.367 1.00 8.63 73 ASP A O 1
ATOM 589 N N . LYS A 1 74 ? -14.895 9.388 2.279 1.00 8.68 74 LYS A N 1
ATOM 590 C CA . LYS A 1 74 ? -14.748 8.974 3.658 1.00 9.64 74 LYS A CA 1
ATOM 591 C C . LYS A 1 74 ? -16.078 8.454 4.206 1.00 9.79 74 LYS A C 1
ATOM 592 O O . LYS A 1 74 ? -16.710 9.025 5.110 1.00 11.15 74 LYS A O 1
ATOM 598 N N . PRO A 1 75 ? -16.552 7.309 3.737 1.00 9.42 75 PRO A N 1
ATOM 599 C CA . PRO A 1 75 ? -17.717 6.670 4.381 1.00 10.07 75 PRO A CA 1
ATOM 600 C C . PRO A 1 75 ? -17.351 6.395 5.830 1.00 9.89 75 PRO A C 1
ATOM 601 O O . PRO A 1 75 ? -16.176 6.176 6.212 1.00 10.58 75 PRO A O 1
ATOM 605 N N A ASP A 1 76 ? -18.367 6.385 6.702 0.50 10.68 76 ASP A N 1
ATOM 606 N N B ASP A 1 76 ? -18.386 6.262 6.667 0.50 10.28 76 ASP A N 1
ATOM 607 C CA A ASP A 1 76 ? -18.237 5.985 8.100 0.50 11.17 76 ASP A CA 1
ATOM 608 C CA B ASP A 1 76 ? -18.054 6.082 8.095 0.50 10.09 76 ASP A CA 1
ATOM 609 C C A ASP A 1 76 ? -18.198 4.447 8.141 0.50 10.68 76 ASP A C 1
ATOM 610 C C B ASP A 1 76 ? -17.957 4.605 8.439 0.50 10.40 76 ASP A C 1
ATOM 611 O O A ASP A 1 76 ? -19.252 3.809 8.349 0.50 12.21 76 ASP A O 1
ATOM 612 O O B ASP A 1 76 ? -18.737 3.992 9.165 0.50 11.79 76 ASP A O 1
ATOM 621 N N . LEU A 1 77 ? -17.003 3.898 7.905 1.00 11.29 77 LEU A N 1
ATOM 622 C CA . LEU A 1 77 ? -16.818 2.490 7.967 1.00 10.96 77 LEU A CA 1
ATOM 623 C C . LEU A 1 77 ? -15.959 2.155 9.190 1.00 9.44 77 LEU A C 1
ATOM 624 O O . LEU A 1 77 ? -15.280 2.955 9.750 1.00 10.13 77 LEU A O 1
ATOM 629 N N . ASP A 1 78 ? -15.908 0.852 9.512 1.00 9.80 78 ASP A N 1
ATOM 630 C CA A ASP A 1 78 ? -14.926 0.356 10.450 0.50 10.28 78 ASP A CA 1
ATOM 631 C CA B ASP A 1 78 ? -14.920 0.353 10.431 0.50 10.02 78 ASP A CA 1
ATOM 632 C C . ASP A 1 78 ? -13.545 0.274 9.784 1.00 8.81 78 ASP A C 1
ATOM 633 O O . ASP A 1 78 ? -12.528 0.274 10.500 1.00 10.22 78 ASP A O 1
ATOM 642 N N . TYR A 1 79 ? -13.499 0.176 8.459 1.00 8.04 79 TYR A N 1
ATOM 643 C CA . TYR A 1 79 ? -12.241 0.141 7.709 1.00 7.75 79 TYR A CA 1
ATOM 644 C C . TYR A 1 79 ? -11.408 -1.114 8.046 1.00 8.00 79 TYR A C 1
ATOM 645 O O . TYR A 1 79 ? -10.182 -1.095 8.019 1.00 8.27 79 TYR A O 1
ATOM 654 N N . PHE A 1 80 ? -12.113 -2.227 8.261 1.00 8.13 80 PHE A N 1
ATOM 655 C CA . PHE A 1 80 ? -11.452 -3.537 8.258 1.00 8.24 80 PHE A CA 1
ATOM 656 C C . PHE A 1 80 ? -10.840 -3.789 6.891 1.00 8.08 80 PHE A C 1
ATOM 657 O O . PHE A 1 80 ? -11.237 -3.213 5.863 1.00 8.35 80 PHE A O 1
ATOM 665 N N . PHE A 1 81 ? -9.873 -4.713 6.869 1.00 8.17 81 PHE A N 1
ATOM 666 C CA . PHE A 1 81 ? -9.343 -5.163 5.578 1.00 8.25 81 PHE A CA 1
ATOM 667 C C . PHE A 1 81 ? -10.440 -5.556 4.628 1.00 8.56 81 PHE A C 1
ATOM 668 O O . PHE A 1 81 ? -10.393 -5.214 3.440 1.00 8.79 81 PHE A O 1
ATOM 676 N N . ASP A 1 82 ? -11.467 -6.284 5.106 1.00 9.11 82 ASP A N 1
ATOM 677 C CA A ASP A 1 82 ? -12.561 -6.695 4.236 0.60 9.74 82 ASP A CA 1
ATOM 678 C CA B ASP A 1 82 ? -12.552 -6.662 4.239 0.40 9.87 82 ASP A CA 1
ATOM 679 C C . ASP A 1 82 ? -13.237 -5.495 3.570 1.00 9.64 82 ASP A C 1
ATOM 680 O O . ASP A 1 82 ? -13.711 -5.639 2.416 1.00 10.48 82 ASP A O 1
ATOM 689 N N . ASP A 1 83 ? -13.357 -4.326 4.238 1.00 9.33 83 ASP A N 1
ATOM 690 C CA . ASP A 1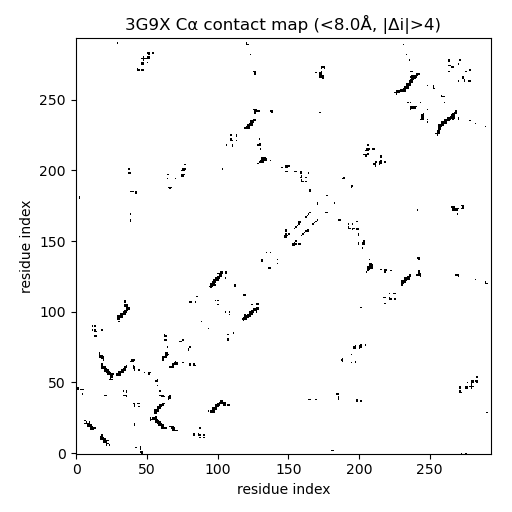 83 ? -13.906 -3.134 3.581 1.00 9.56 83 ASP A CA 1
ATOM 691 C C . ASP A 1 83 ? -13.043 -2.725 2.405 1.00 8.81 83 ASP A C 1
ATOM 692 O O . ASP A 1 83 ? -13.532 -2.420 1.311 1.00 9.43 83 ASP A O 1
ATOM 697 N N . HIS A 1 84 ? -11.727 -2.677 2.661 1.00 8.19 84 HIS A N 1
ATOM 698 C CA . HIS A 1 84 ? -10.825 -2.345 1.565 1.00 7.95 84 HIS A CA 1
ATOM 699 C C . HIS A 1 84 ? -10.875 -3.323 0.404 1.00 8.16 84 HIS A C 1
ATOM 700 O O . HIS A 1 84 ? -10.787 -2.919 -0.745 1.00 8.37 84 HIS A O 1
ATOM 707 N N . VAL A 1 85 ? -11.022 -4.615 0.698 1.00 8.35 85 VAL A N 1
ATOM 708 C CA . VAL A 1 85 ? -11.133 -5.621 -0.335 1.00 8.72 85 VAL A CA 1
ATOM 709 C C . VAL A 1 85 ? -12.326 -5.320 -1.189 1.00 8.54 85 VAL A C 1
ATOM 710 O O . VAL A 1 85 ? -12.270 -5.368 -2.441 1.00 9.50 85 VAL A O 1
ATOM 714 N N . ARG A 1 86 ? -13.481 -5.046 -0.568 1.00 9.56 86 ARG A N 1
ATOM 715 C CA . ARG A 1 86 ? -14.714 -4.795 -1.301 1.00 10.06 86 ARG A CA 1
ATOM 716 C C . ARG A 1 86 ? -14.579 -3.592 -2.207 1.00 9.16 86 ARG A C 1
ATOM 717 O O . ARG A 1 86 ? -14.961 -3.605 -3.403 1.00 9.80 86 ARG A O 1
ATOM 725 N N . TYR A 1 87 ? -14.027 -2.476 -1.675 1.00 8.98 87 TYR A N 1
ATOM 726 C CA . TYR A 1 87 ? -13.912 -1.256 -2.465 1.00 8.36 87 TYR A CA 1
ATOM 727 C C . TYR A 1 87 ? -12.894 -1.418 -3.596 1.00 8.34 87 TYR A C 1
ATOM 728 O O . TYR A 1 87 ? -13.154 -0.985 -4.723 1.00 8.61 87 TYR A O 1
ATOM 737 N N . LEU A 1 88 ? -11.741 -2.063 -3.319 1.00 7.99 88 LEU A N 1
ATOM 738 C CA . LEU A 1 88 ? -10.767 -2.206 -4.409 1.00 7.98 88 LEU A CA 1
ATOM 739 C C . LEU A 1 88 ? -11.266 -3.200 -5.469 1.00 8.01 88 LEU A C 1
ATOM 740 O O . LEU A 1 88 ? -11.068 -2.959 -6.671 1.00 8.39 88 LEU A O 1
ATOM 745 N N . ASP A 1 89 ? -11.946 -4.289 -5.046 1.00 8.17 89 ASP A N 1
ATOM 746 C CA . ASP A 1 89 ? -12.500 -5.193 -6.051 1.00 8.57 89 ASP A CA 1
ATOM 747 C C . ASP A 1 89 ? -13.411 -4.425 -6.999 1.00 8.75 89 ASP A C 1
ATOM 748 O O . ASP A 1 89 ? -13.383 -4.598 -8.238 1.00 9.42 89 ASP A O 1
ATOM 753 N N . ALA A 1 90 ? -14.269 -3.587 -6.403 1.00 8.81 90 ALA A N 1
ATOM 754 C CA . ALA A 1 90 ? -15.254 -2.861 -7.206 1.00 9.36 90 ALA A CA 1
ATOM 755 C C . ALA A 1 90 ? -14.574 -1.790 -8.078 1.00 9.27 90 ALA A C 1
ATOM 756 O O . ALA A 1 90 ? -14.977 -1.582 -9.232 1.00 10.68 90 ALA A O 1
ATOM 758 N N . PHE A 1 91 ? -13.542 -1.145 -7.560 1.00 8.69 91 PHE A N 1
ATOM 759 C CA . PHE A 1 91 ? -12.736 -0.198 -8.343 1.00 8.91 91 PHE A CA 1
ATOM 760 C C . PHE A 1 91 ? -12.181 -0.861 -9.596 1.00 8.54 91 PHE A C 1
ATOM 761 O O . PHE A 1 91 ? -12.275 -0.313 -10.731 1.00 9.14 91 PHE A O 1
ATOM 769 N N . ILE A 1 92 ? -11.547 -2.001 -9.416 1.00 8.54 92 ILE A N 1
ATOM 770 C CA . ILE A 1 92 ? -10.903 -2.683 -10.562 1.00 8.73 92 ILE A CA 1
ATOM 771 C C . ILE A 1 92 ? -11.901 -3.047 -11.606 1.00 9.87 92 ILE A C 1
ATOM 772 O O . ILE A 1 92 ? -11.689 -2.834 -12.815 1.00 10.96 92 ILE A O 1
ATOM 777 N N . GLU A 1 93 ? -13.076 -3.555 -11.200 1.00 10.16 93 GLU A N 1
ATOM 778 C CA . GLU A 1 93 ? -14.101 -3.879 -12.204 1.00 11.17 93 GLU A CA 1
ATOM 779 C C . GLU A 1 93 ? -14.680 -2.642 -12.854 1.00 11.66 93 GLU A C 1
ATOM 780 O O . GLU A 1 93 ? -14.995 -2.666 -14.044 1.00 12.35 93 GLU A O 1
ATOM 786 N N . ALA A 1 94 ? -14.829 -1.551 -12.083 1.00 11.10 94 ALA A N 1
ATOM 787 C CA . ALA A 1 94 ? -15.407 -0.330 -12.643 1.00 11.83 94 ALA A CA 1
ATOM 788 C C . ALA A 1 94 ? -14.542 0.240 -13.745 1.00 11.91 94 ALA A C 1
ATOM 789 O O . ALA A 1 94 ? -15.061 0.808 -14.708 1.00 14.67 94 ALA A O 1
ATOM 791 N N . LEU A 1 95 ? -13.241 0.050 -13.627 1.00 11.09 95 LEU A N 1
ATOM 792 C CA . LEU A 1 95 ? -12.333 0.508 -14.678 1.00 11.85 95 LEU A CA 1
ATOM 793 C C . LEU A 1 95 ? -12.225 -0.472 -15.828 1.00 12.02 95 LEU A C 1
ATOM 794 O O . LEU A 1 95 ? -11.498 -0.207 -16.811 1.00 13.79 95 LEU A O 1
ATOM 802 N N . GLY A 1 96 ? -12.868 -1.621 -15.752 1.00 12.65 96 GLY A N 1
ATOM 803 C CA . GLY A 1 96 ? -12.841 -2.566 -16.840 1.00 13.58 96 GLY A CA 1
ATOM 804 C C . GLY A 1 96 ? -11.504 -3.243 -16.995 1.00 13.03 96 GLY A C 1
ATOM 805 O O . GLY A 1 96 ? -11.200 -3.711 -18.084 1.00 14.52 96 GLY A O 1
ATOM 806 N N . LEU A 1 97 ? -10.704 -3.314 -15.924 1.00 11.83 97 LEU A N 1
ATOM 807 C CA . LEU A 1 97 ? -9.404 -3.937 -16.041 1.00 11.97 97 LEU A CA 1
ATOM 808 C C . LEU A 1 97 ? -9.589 -5.432 -16.251 1.00 11.48 97 LEU A C 1
ATOM 809 O O . LEU A 1 97 ? -10.440 -6.077 -15.589 1.00 13.50 97 LEU A O 1
ATOM 814 N N . GLU A 1 98 ? -8.771 -5.980 -17.082 1.00 11.25 98 GLU A N 1
ATOM 815 C CA . GLU A 1 98 ? -8.713 -7.407 -17.384 1.00 12.08 98 GLU A CA 1
ATOM 816 C C . GLU A 1 98 ? -7.407 -7.939 -16.770 1.00 10.56 98 GLU A C 1
ATOM 817 O O . GLU A 1 98 ? -7.414 -8.233 -15.582 1.00 12.01 98 GLU A O 1
ATOM 827 N N . GLU A 1 99 ? -6.359 -8.031 -17.535 1.00 11.19 99 GLU A N 1
ATOM 828 C CA A GLU A 1 99 ? -5.039 -8.387 -17.029 0.50 10.53 99 GLU A CA 1
ATOM 829 C CA B GLU A 1 99 ? -5.082 -8.402 -16.923 0.50 11.34 99 GLU A CA 1
ATOM 830 C C . GLU A 1 99 ? -4.348 -7.133 -16.510 1.00 9.47 99 GLU A C 1
ATOM 831 O O . GLU A 1 99 ? -4.524 -6.033 -17.046 1.00 11.05 99 GLU A O 1
ATOM 842 N N . VAL A 1 100 ? -3.523 -7.307 -15.465 1.00 8.98 100 VAL A N 1
ATOM 843 C CA . VAL A 1 10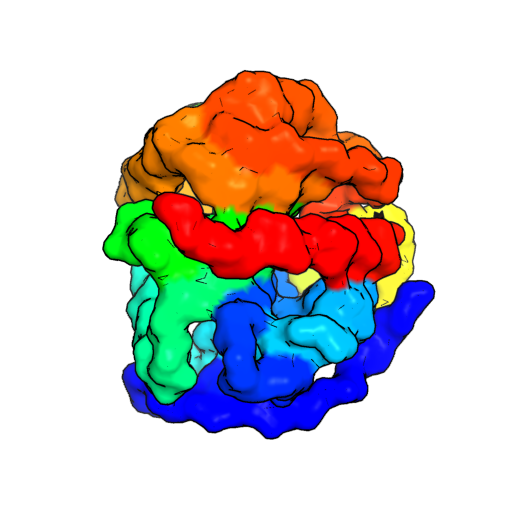0 ? -2.767 -6.229 -14.861 1.00 8.43 100 VAL A CA 1
ATOM 844 C C . VAL A 1 100 ? -1.376 -6.686 -14.486 1.00 7.86 100 VAL A C 1
ATOM 845 O O . VAL A 1 100 ? -1.127 -7.908 -14.322 1.00 8.98 100 VAL A O 1
ATOM 849 N N . VAL A 1 101 ? -0.517 -5.725 -14.257 1.00 7.32 101 VAL A N 1
ATOM 850 C CA . VAL A 1 101 ? 0.719 -5.900 -13.467 1.00 7.06 101 VAL A CA 1
ATOM 851 C C . VAL A 1 101 ? 0.501 -5.175 -12.166 1.00 6.78 101 VAL A C 1
ATOM 852 O O . VAL A 1 101 ? 0.001 -4.046 -12.154 1.00 8.25 101 VAL A O 1
ATOM 856 N N . LEU A 1 102 ? 0.854 -5.811 -11.034 1.00 6.82 102 LEU A N 1
ATOM 857 C CA . LEU A 1 102 ? 0.679 -5.195 -9.714 1.00 6.64 102 LEU A CA 1
ATOM 858 C C . LEU A 1 102 ? 1.990 -4.623 -9.219 1.00 6.37 102 LEU A C 1
ATOM 859 O O . LEU A 1 102 ? 3.035 -5.279 -9.367 1.00 7.54 102 LEU A O 1
ATOM 864 N N . VAL A 1 103 ? 1.927 -3.436 -8.622 1.00 6.10 103 VAL A N 1
ATOM 865 C CA . VAL A 1 103 ? 3.047 -2.832 -7.932 1.00 6.36 103 VAL A CA 1
ATOM 866 C C . VAL A 1 103 ? 2.547 -2.450 -6.539 1.00 6.33 103 VAL A C 1
ATOM 867 O O . VAL A 1 103 ? 1.644 -1.604 -6.421 1.00 6.48 103 VAL A O 1
ATOM 871 N N . ILE A 1 104 ? 3.011 -3.149 -5.493 1.00 6.13 104 ILE A N 1
ATOM 872 C CA . ILE A 1 104 ? 2.311 -3.164 -4.213 1.00 6.43 104 ILE A CA 1
ATOM 873 C C . ILE A 1 104 ? 3.255 -3.032 -3.027 1.00 6.92 104 ILE A C 1
ATOM 874 O O . ILE A 1 104 ? 4.407 -3.458 -3.021 1.00 7.43 104 ILE A O 1
ATOM 879 N N . HIS A 1 105 ? 2.657 -2.443 -1.942 1.00 8.51 105 HIS A N 1
ATOM 880 C CA . HIS A 1 105 ? 3.376 -2.097 -0.709 1.00 7.89 105 HIS A CA 1
ATOM 881 C C . HIS A 1 105 ? 2.449 -2.304 0.503 1.00 8.78 105 HIS A C 1
ATOM 882 O O . HIS A 1 105 ? 1.328 -1.855 0.461 1.00 9.06 105 HIS A O 1
ATOM 889 N N . ASP A 1 106 ? 2.867 -2.860 1.664 1.00 9.38 106 ASP A N 1
ATOM 890 C CA . ASP A 1 106 ? 2.134 -2.777 2.937 1.00 9.46 106 ASP A CA 1
ATOM 891 C C . ASP A 1 106 ? 0.707 -3.299 2.814 1.00 8.71 106 ASP A C 1
ATOM 892 O O . ASP A 1 106 ? 0.508 -4.378 2.228 1.00 9.30 106 ASP A O 1
ATOM 897 N N . TRP A 1 107 ? -0.326 -2.589 3.246 1.00 7.35 107 TRP A N 1
ATOM 898 C CA . TRP A 1 107 ? -1.687 -3.095 3.034 1.00 6.66 107 TRP A CA 1
ATOM 899 C C . TRP A 1 107 ? -2.047 -3.144 1.582 1.00 6.55 107 TRP A C 1
ATOM 900 O O . TRP A 1 107 ? -2.925 -3.930 1.189 1.00 7.14 107 TRP A O 1
ATOM 911 N N . GLY A 1 108 ? -1.392 -2.358 0.727 1.00 6.68 108 GLY A N 1
ATOM 912 C CA . GLY A 1 108 ? -1.596 -2.514 -0.700 1.00 6.89 108 GLY A CA 1
ATOM 913 C C . GLY A 1 108 ? -1.109 -3.86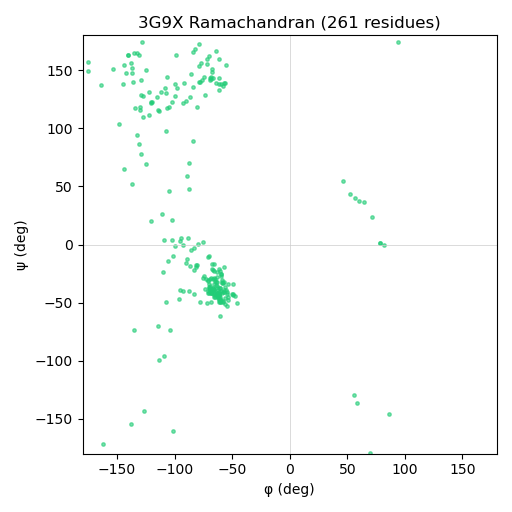8 -1.191 1.00 6.76 108 GLY A C 1
ATOM 914 O O . GLY A 1 108 ? -1.684 -4.416 -2.154 1.00 7.27 108 GLY A O 1
ATOM 915 N N . SER A 1 109 ? -0.091 -4.421 -0.566 1.00 6.84 109 SER A N 1
ATOM 916 C CA . SER A 1 109 ? 0.359 -5.768 -0.894 1.00 7.08 109 SER A CA 1
ATOM 917 C C . SER A 1 109 ? -0.593 -6.836 -0.382 1.00 6.75 109 SER A C 1
ATOM 918 O O . SER A 1 109 ? -0.816 -7.815 -1.112 1.00 7.45 109 SER A O 1
ATOM 921 N N . ALA A 1 110 ? -1.161 -6.685 0.778 1.00 6.91 110 ALA A N 1
ATOM 922 C CA . ALA A 1 110 ? -2.180 -7.661 1.206 1.00 6.75 110 ALA A CA 1
ATOM 923 C C . ALA A 1 110 ? -3.331 -7.631 0.224 1.00 6.78 110 ALA A C 1
ATOM 924 O O . ALA A 1 110 ? -3.839 -8.665 -0.199 1.00 7.52 110 ALA A O 1
ATOM 926 N N . LEU A 1 111 ? -3.789 -6.420 -0.160 1.00 6.80 111 LEU A N 1
ATOM 927 C CA . LEU A 1 111 ? -4.846 -6.315 -1.134 1.00 7.07 111 LEU A CA 1
ATOM 928 C C . LEU A 1 111 ? -4.440 -6.947 -2.467 1.00 7.07 111 LEU A C 1
ATOM 929 O O . LEU A 1 111 ? -5.204 -7.693 -3.090 1.00 7.61 111 LEU A O 1
ATOM 934 N N . GLY A 1 112 ? -3.242 -6.605 -2.958 1.00 7.32 112 GLY A N 1
ATOM 935 C CA . GLY A 1 112 ? -2.819 -7.088 -4.258 1.00 7.15 112 GLY A CA 1
ATOM 936 C C . GLY A 1 112 ? -2.616 -8.590 -4.290 1.00 7.22 112 GLY A C 1
ATOM 937 O O . GLY A 1 112 ? -3.034 -9.257 -5.244 1.00 7.43 112 GLY A O 1
ATOM 938 N N . PHE A 1 113 ? -1.938 -9.153 -3.278 1.00 7.15 113 PHE A N 1
ATOM 939 C CA . PHE A 1 113 ? -1.726 -10.597 -3.259 1.00 7.16 113 PHE A CA 1
ATOM 940 C C . PHE A 1 113 ? -3.057 -11.341 -3.083 1.00 7.50 113 PHE A C 1
ATOM 941 O O . PHE A 1 113 ? -3.228 -12.401 -3.686 1.00 8.06 113 PHE A O 1
ATOM 949 N N . HIS A 1 114 ? -3.954 -10.803 -2.275 1.00 7.31 114 HIS A N 1
ATOM 950 C CA . HIS A 1 114 ? -5.272 -11.448 -2.103 1.00 7.50 114 HIS A CA 1
ATOM 951 C C . HIS A 1 114 ? -6.054 -11.408 -3.403 1.00 7.58 114 HIS A C 1
ATOM 952 O O . HIS A 1 114 ? -6.754 -12.385 -3.751 1.00 8.83 114 HIS A O 1
ATOM 959 N N . TRP A 1 115 ? -5.969 -10.315 -4.141 1.00 7.71 115 TRP A N 1
ATOM 960 C CA . TRP A 1 115 ? -6.641 -10.211 -5.419 1.00 7.66 115 TRP A CA 1
ATOM 961 C C . TRP A 1 115 ? -6.002 -11.179 -6.439 1.00 8.01 115 TRP A C 1
ATOM 962 O O . TRP A 1 115 ? -6.720 -11.857 -7.200 1.00 8.50 115 TRP A O 1
ATOM 973 N N . ALA A 1 116 ? -4.669 -11.254 -6.439 1.00 7.97 116 ALA A N 1
ATOM 974 C CA . ALA A 1 116 ? -3.971 -12.137 -7.372 1.00 8.31 116 ALA A CA 1
ATOM 975 C C . ALA A 1 116 ? -4.343 -13.598 -7.094 1.00 8.81 116 ALA A C 1
ATOM 976 O O . ALA A 1 116 ? -4.572 -14.370 -8.055 1.00 9.67 116 ALA A O 1
ATOM 978 N N . LYS A 1 117 ? -4.364 -14.012 -5.833 1.00 8.83 117 LYS A N 1
ATOM 979 C CA . LYS A 1 117 ? -4.723 -15.386 -5.522 1.00 9.31 117 LYS A CA 1
ATOM 980 C C . LYS A 1 117 ? -6.078 -15.721 -6.071 1.00 9.91 117 LYS A C 1
ATOM 981 O O . LYS A 1 117 ? -6.317 -16.848 -6.516 1.00 11.14 117 LYS A O 1
ATOM 987 N N . ARG A 1 118 ? -7.037 -14.773 -5.996 1.00 9.61 118 ARG A N 1
ATOM 988 C CA . ARG A 1 118 ? -8.401 -14.986 -6.457 1.00 10.61 118 ARG A CA 1
ATOM 989 C C . ARG A 1 118 ? -8.554 -14.818 -7.950 1.00 11.02 118 ARG A C 1
ATOM 990 O O . ARG A 1 118 ? -9.565 -15.293 -8.512 1.00 14.44 118 ARG A O 1
ATOM 998 N N . ASN A 1 119 ? -7.597 -14.179 -8.610 1.00 10.24 119 ASN A N 1
ATOM 999 C CA . ASN A 1 119 ? -7.660 -13.846 -10.027 1.00 10.86 119 ASN A CA 1
ATOM 1000 C C . ASN A 1 119 ? -6.343 -14.126 -10.719 1.00 10.35 119 ASN A C 1
ATOM 1001 O O . ASN A 1 119 ? -5.793 -13.244 -11.377 1.00 10.66 119 ASN A O 1
ATOM 1006 N N . PRO A 1 120 ? -5.795 -15.352 -10.568 1.00 10.41 120 PRO A N 1
ATOM 1007 C CA . PRO A 1 120 ? -4.399 -15.543 -10.956 1.00 11.22 120 PRO A CA 1
ATOM 1008 C C . PRO A 1 120 ? -4.170 -15.389 -12.441 1.00 11.97 120 PRO A C 1
ATOM 1009 O O . PRO A 1 120 ? -3.070 -14.979 -12.859 1.00 12.31 120 PRO A O 1
ATOM 1013 N N . GLU A 1 121 ? -5.198 -15.697 -13.251 1.00 12.42 121 GLU A N 1
ATOM 1014 C CA . GLU A 1 121 ? -5.039 -15.581 -14.703 1.00 14.48 121 GLU A CA 1
ATOM 1015 C C . GLU A 1 121 ? -4.955 -14.139 -15.175 1.00 11.89 121 GLU A C 1
ATOM 1016 O O . GLU A 1 121 ? -4.668 -13.853 -16.324 1.00 15.15 121 GLU A O 1
ATOM 1022 N N . ARG A 1 122 ? -5.245 -13.198 -14.298 1.00 10.73 122 ARG A N 1
ATOM 1023 C CA . ARG A 1 122 ? -5.247 -11.792 -14.634 1.00 10.23 122 ARG A CA 1
ATOM 1024 C C . ARG A 1 122 ? -4.027 -11.066 -14.148 1.00 10.66 122 ARG A C 1
ATOM 1025 O O . ARG A 1 122 ? -3.978 -9.815 -14.299 1.00 14.04 122 ARG A O 1
ATOM 1033 N N . VAL A 1 123 ? -3.059 -11.718 -13.567 1.00 9.74 123 VAL A N 1
ATOM 1034 C CA . VAL A 1 123 ? -1.866 -11.050 -13.036 1.00 9.24 123 VAL A CA 1
ATOM 1035 C C . VAL A 1 123 ? -0.665 -11.490 -13.867 1.00 8.98 123 VAL A C 1
ATOM 1036 O O . VAL A 1 123 ? -0.248 -12.668 -13.826 1.00 11.34 123 VAL A O 1
ATOM 1040 N N . LYS A 1 124 ? -0.073 -10.529 -14.583 1.00 9.00 124 LYS A N 1
ATOM 1041 C CA . LYS A 1 124 ? 1.068 -10.806 -15.433 1.00 9.20 124 LYS A CA 1
ATOM 1042 C C . LYS A 1 124 ? 2.433 -10.652 -14.741 1.00 8.34 124 LYS A C 1
ATOM 1043 O O . LYS A 1 124 ? 3.444 -11.111 -15.254 1.00 9.47 124 LYS A O 1
ATOM 1053 N N . GLY A 1 125 ? 2.463 -9.991 -13.587 1.00 7.82 125 GLY A N 1
ATOM 1054 C CA . GLY A 1 125 ? 3.660 -9.787 -12.833 1.00 7.50 125 GLY A CA 1
ATOM 1055 C C . GLY A 1 125 ? 3.329 -9.091 -11.520 1.00 6.97 125 GLY A C 1
ATOM 1056 O O . GLY A 1 125 ? 2.312 -8.392 -11.459 1.00 7.55 125 GLY A O 1
ATOM 1057 N N . ILE A 1 126 ? 4.193 -9.249 -10.546 1.00 6.74 126 ILE A N 1
ATOM 1058 C CA . ILE A 1 126 ? 4.034 -8.568 -9.275 1.00 6.77 126 ILE A CA 1
ATOM 1059 C C . ILE A 1 126 ? 5.374 -7.971 -8.847 1.00 6.67 126 ILE A C 1
ATOM 1060 O O . ILE A 1 126 ? 6.337 -8.713 -8.631 1.00 7.40 126 ILE A O 1
A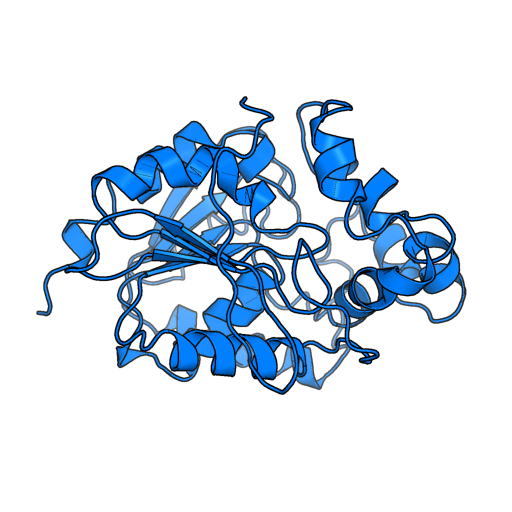TOM 1065 N N . ALA A 1 127 ? 5.407 -6.643 -8.739 1.00 6.39 127 ALA A N 1
ATOM 1066 C CA . ALA A 1 127 ? 6.514 -5.933 -8.110 1.00 6.23 127 ALA A CA 1
ATOM 1067 C C . ALA A 1 127 ? 6.056 -5.591 -6.686 1.00 6.40 127 ALA A C 1
ATOM 1068 O O . ALA A 1 127 ? 4.969 -5.029 -6.507 1.00 7.88 127 ALA A O 1
ATOM 1070 N N . CYS A 1 128 ? 6.850 -5.950 -5.704 1.00 6.87 128 CYS A N 1
ATOM 1071 C CA . CYS A 1 128 ? 6.447 -5.798 -4.308 1.00 7.21 128 CYS A CA 1
ATOM 1072 C C . CYS A 1 128 ? 7.631 -5.325 -3.490 1.00 6.73 128 CYS A C 1
ATOM 1073 O O . CYS A 1 128 ? 8.799 -5.419 -3.888 1.00 7.41 128 CYS A O 1
ATOM 1076 N N . MET A 1 129 ? 7.307 -4.811 -2.297 1.00 6.95 129 MET A N 1
ATOM 1077 C CA . MET A 1 129 ? 8.286 -4.237 -1.424 1.00 7.16 129 MET A CA 1
ATOM 1078 C C . MET A 1 129 ? 7.639 -4.149 -0.040 1.00 7.19 129 MET A C 1
ATOM 1079 O O . MET A 1 129 ? 6.483 -3.709 0.027 1.00 7.45 129 MET A O 1
ATOM 1087 N N . GLU A 1 130 ? 8.366 -4.487 1.004 1.00 7.37 130 GLU A N 1
ATOM 1088 C CA . GLU A 1 130 ? 7.906 -4.226 2.350 1.00 7.14 130 GLU A CA 1
ATOM 1089 C C . GLU A 1 130 ? 6.440 -4.640 2.516 1.00 7.40 130 GLU A C 1
ATOM 1090 O O . GLU A 1 130 ? 5.547 -3.878 2.913 1.00 8.62 130 GLU A O 1
ATOM 1096 N N . PHE A 1 131 ? 6.207 -5.915 2.175 1.00 7.51 131 PHE A N 1
ATOM 1097 C CA . PHE A 1 131 ? 4.879 -6.469 2.072 1.00 7.39 131 PHE A CA 1
ATOM 1098 C C . PHE A 1 131 ? 4.496 -7.247 3.337 1.00 7.48 131 PHE A C 1
ATOM 1099 O O . PHE A 1 131 ? 5.336 -7.617 4.157 1.00 8.65 131 PHE A O 1
ATOM 1107 N N . ILE A 1 132 ? 3.194 -7.467 3.453 1.00 7.81 132 ILE A N 1
ATOM 1108 C CA . ILE A 1 132 ? 2.638 -8.144 4.631 1.00 7.66 132 ILE A CA 1
ATOM 1109 C C . ILE A 1 132 ? 2.673 -9.656 4.446 1.00 7.79 132 ILE A C 1
ATOM 1110 O O . ILE A 1 132 ? 2.196 -10.226 3.478 1.00 8.53 132 ILE A O 1
ATOM 1115 N N . ARG A 1 133 ? 3.276 -10.307 5.443 1.00 8.30 133 ARG A N 1
ATOM 1116 C CA A ARG A 1 133 ? 3.316 -11.737 5.662 0.50 8.96 133 ARG A CA 1
ATOM 1117 C CA B ARG A 1 133 ? 3.385 -11.735 5.673 0.50 9.14 133 ARG A CA 1
ATOM 1118 C C . ARG A 1 133 ? 2.951 -11.977 7.102 1.00 8.58 133 ARG A C 1
ATOM 1119 O O . ARG A 1 133 ? 2.945 -11.056 7.913 1.00 9.13 133 ARG A O 1
ATOM 1134 N N . PRO A 1 134 ? 2.622 -13.201 7.525 1.00 10.83 134 PRO A N 1
ATOM 1135 C CA . PRO A 1 134 ? 2.318 -13.420 8.954 1.00 10.85 134 PRO A CA 1
ATOM 1136 C C . PRO A 1 134 ? 3.586 -13.240 9.775 1.00 10.24 134 PRO A C 1
ATOM 1137 O O . PRO A 1 134 ? 4.688 -13.610 9.382 1.00 11.91 134 PRO A O 1
ATOM 1141 N N . PHE A 1 135 ? 3.380 -12.689 10.944 1.00 9.14 135 PHE A N 1
ATOM 1142 C CA . PHE A 1 135 ? 4.397 -12.619 11.993 1.00 9.27 135 PHE A CA 1
ATOM 1143 C C . PHE A 1 135 ? 3.992 -13.595 13.054 1.00 10.23 135 PHE A C 1
ATOM 1144 O O . PHE A 1 135 ? 3.043 -13.281 13.807 1.00 10.84 135 PHE A O 1
ATOM 1152 N N . PRO A 1 136 ? 4.517 -14.812 13.103 1.00 10.63 136 PRO A N 1
ATOM 1153 C CA . PRO A 1 136 ? 3.849 -15.837 13.959 1.00 11.56 136 PRO A CA 1
ATOM 1154 C C . PRO A 1 136 ? 3.877 -15.482 15.408 1.00 10.18 136 PRO A C 1
ATOM 1155 O O . PRO A 1 136 ? 2.977 -15.887 16.159 1.00 10.71 136 PRO A O 1
ATOM 1159 N N . THR A 1 137 ? 4.888 -14.805 15.882 1.00 9.85 137 THR A N 1
ATOM 1160 C CA . THR A 1 137 ? 4.986 -14.308 17.221 1.00 10.08 137 THR A CA 1
ATOM 1161 C C . THR A 1 137 ? 5.495 -12.864 17.186 1.00 9.94 137 THR A C 1
ATOM 1162 O O . THR A 1 137 ? 6.040 -12.393 16.166 1.00 10.65 137 THR A O 1
ATOM 1166 N N . TRP A 1 138 ? 5.352 -12.154 18.304 1.00 10.44 138 TRP A N 1
ATOM 1167 C CA . TRP A 1 138 ? 5.899 -10.826 18.396 1.00 10.72 138 TRP A CA 1
ATOM 1168 C C . TRP A 1 138 ? 7.408 -10.755 18.222 1.00 11.66 138 TRP A C 1
ATOM 1169 O O . TRP A 1 138 ? 7.927 -9.711 17.844 1.00 13.10 138 TRP A O 1
ATOM 1180 N N . ASP A 1 139 ? 8.099 -11.871 18.465 1.00 12.74 139 ASP A N 1
ATOM 1181 C CA A ASP A 1 139 ? 9.548 -11.891 18.245 0.40 15.37 139 ASP A CA 1
ATOM 1182 C CA B ASP A 1 139 ? 9.559 -11.852 18.249 0.60 16.10 139 ASP A CA 1
ATOM 1183 C C . ASP A 1 139 ? 9.924 -11.712 16.784 1.00 15.53 139 ASP A C 1
ATOM 1184 O O . ASP A 1 139 ? 11.071 -11.281 16.484 1.00 18.97 139 ASP A O 1
ATOM 1193 N N . GLU A 1 140 ? 9.052 -12.061 15.874 1.00 14.52 140 GLU A N 1
ATOM 1194 C CA A GLU A 1 140 ? 9.327 -11.902 14.453 0.50 14.30 140 GLU A CA 1
ATOM 1195 C CA B GLU A 1 140 ? 9.438 -11.890 14.466 0.50 15.31 140 GLU A CA 1
ATOM 1196 C C . GLU A 1 140 ? 9.138 -10.482 13.994 1.00 13.75 140 GLU A C 1
ATOM 1197 O O . GLU A 1 140 ? 9.628 -10.127 12.900 1.00 15.89 140 GLU A O 1
ATOM 1208 N N . TRP A 1 141 ? 8.433 -9.651 14.765 1.00 13.08 141 TRP A N 1
ATOM 1209 C CA . TRP A 1 141 ? 8.218 -8.250 14.483 1.00 11.68 141 TRP A CA 1
ATOM 1210 C C . TRP A 1 141 ? 9.459 -7.454 14.845 1.00 12.61 141 TRP A C 1
ATOM 1211 O O . TRP A 1 141 ? 10.107 -7.757 15.867 1.00 14.84 141 TRP A O 1
ATOM 1222 N N . PRO A 1 142 ? 9.892 -6.459 14.096 1.00 12.19 142 PRO A N 1
ATOM 1223 C CA . PRO A 1 142 ? 11.181 -5.788 14.420 1.00 14.35 142 PRO A CA 1
ATOM 1224 C C . PRO A 1 142 ? 11.137 -5.154 15.797 1.00 13.43 142 PRO A C 1
ATOM 1225 O O . PRO A 1 142 ? 10.187 -4.427 16.177 1.00 14.42 142 PRO A O 1
ATOM 1229 N N . GLU A 1 143 ? 12.173 -5.407 16.548 1.00 14.96 143 GLU A N 1
ATOM 1230 C CA . GLU A 1 143 ? 12.220 -4.944 17.943 1.00 16.64 143 GLU A CA 1
ATOM 1231 C C . GLU A 1 143 ? 11.984 -3.453 18.076 1.00 15.49 143 GLU A C 1
ATOM 1232 O O . GLU A 1 143 ? 11.276 -3.070 19.013 1.00 17.26 143 GLU A O 1
ATOM 1242 N N . PHE A 1 144 ? 12.528 -2.596 17.198 1.00 16.30 144 PHE A N 1
ATOM 1243 C CA . PHE A 1 144 ? 12.376 -1.136 17.444 1.00 15.28 144 PHE A CA 1
ATOM 1244 C C . PHE A 1 144 ? 10.948 -0.692 17.418 1.00 16.16 144 PHE A C 1
ATOM 1245 O O . PHE A 1 144 ? 10.597 0.355 17.993 1.00 19.46 144 PHE A O 1
ATOM 1253 N N . ALA A 1 145 ? 10.088 -1.433 16.754 1.00 15.27 145 ALA A N 1
ATOM 1254 C CA . ALA A 1 145 ? 8.701 -1.074 16.512 1.00 13.66 145 ALA A CA 1
ATOM 1255 C C . ALA A 1 145 ? 7.735 -1.944 17.337 1.00 12.22 145 ALA A C 1
ATOM 1256 O O . ALA A 1 145 ? 6.542 -1.813 17.179 1.00 13.34 145 ALA A O 1
ATOM 1258 N N . ARG A 1 146 ? 8.258 -2.822 18.205 1.00 13.43 146 ARG A N 1
ATOM 1259 C CA A ARG A 1 146 ? 7.376 -3.751 18.890 0.70 12.49 146 ARG A CA 1
ATOM 1260 C CA B ARG A 1 146 ? 7.404 -3.758 18.918 0.30 12.80 146 ARG A CA 1
ATOM 1261 C C . ARG A 1 146 ? 6.497 -3.092 19.928 1.00 11.95 146 ARG A C 1
ATOM 1262 O O . ARG A 1 146 ? 5.270 -3.252 19.933 1.00 12.93 146 ARG A O 1
ATOM 1277 N N . GLU A 1 147 ? 7.072 -2.312 20.869 1.00 13.58 147 GLU A N 1
ATOM 1278 C CA . GLU A 1 147 ? 6.225 -1.661 21.880 1.00 14.78 147 GLU A CA 1
ATOM 1279 C C . GLU A 1 147 ? 5.218 -0.738 21.211 1.00 13.91 147 GLU A C 1
ATOM 1280 O O . GLU A 1 147 ? 4.064 -0.667 21.628 1.00 14.44 147 GLU A O 1
ATOM 1290 N N . THR A 1 148 ? 5.652 -0.018 20.181 1.00 13.61 148 THR A N 1
ATOM 1291 C CA . THR A 1 148 ? 4.744 0.917 19.494 1.00 13.55 148 THR A CA 1
ATOM 1292 C C . THR A 1 148 ? 3.554 0.215 18.905 1.00 10.97 148 THR A C 1
ATOM 1293 O O . THR A 1 148 ? 2.395 0.614 19.112 1.00 10.90 148 THR A O 1
ATOM 1297 N N . PHE A 1 149 ? 3.792 -0.879 18.183 1.00 10.61 149 PHE A N 1
ATOM 1298 C CA . PHE A 1 149 ? 2.674 -1.569 17.554 1.00 9.97 149 PHE A CA 1
ATOM 1299 C C . PHE A 1 149 ? 1.829 -2.315 18.528 1.00 10.02 149 PHE A C 1
ATOM 1300 O O . PHE A 1 149 ? 0.615 -2.447 18.336 1.00 10.15 149 PHE A O 1
ATOM 1308 N N . GLN A 1 150 ? 2.428 -2.788 19.638 1.00 10.21 150 GLN A N 1
ATOM 1309 C CA . GLN A 1 150 ? 1.613 -3.369 20.710 1.00 10.68 150 GLN A CA 1
ATOM 1310 C C . GLN A 1 150 ? 0.654 -2.353 21.297 1.00 10.40 150 GLN A C 1
ATOM 1311 O O . GLN A 1 150 ? -0.480 -2.684 21.602 1.00 12.07 150 GLN A O 1
ATOM 1317 N N . ALA A 1 151 ? 1.113 -1.113 21.443 1.00 10.09 151 ALA A N 1
ATOM 1318 C CA . ALA A 1 151 ? 0.254 -0.023 21.918 1.00 10.33 151 ALA A CA 1
ATOM 1319 C C . ALA A 1 151 ? -0.779 0.385 20.900 1.00 9.51 151 ALA A C 1
ATOM 1320 O O . ALA A 1 151 ? -1.957 0.678 21.232 1.00 9.82 151 ALA A O 1
ATOM 1322 N N . PHE A 1 152 ? -0.419 0.429 19.630 1.00 9.01 152 PHE A N 1
ATOM 1323 C CA . PHE A 1 152 ? -1.375 0.724 18.575 1.00 8.75 152 PHE A CA 1
ATOM 1324 C C . PHE A 1 152 ? -2.541 -0.213 18.575 1.00 8.55 152 PHE A C 1
ATOM 1325 O O . PHE A 1 152 ? -3.680 0.151 18.261 1.00 8.87 152 PHE A O 1
ATOM 1333 N N . ARG A 1 153 ? -2.259 -1.501 18.899 1.00 8.60 153 ARG A N 1
ATOM 1334 C CA . ARG A 1 153 ? -3.268 -2.564 18.828 1.00 9.04 153 ARG A CA 1
ATOM 1335 C C . ARG A 1 153 ? -4.062 -2.696 20.091 1.00 9.42 153 ARG A C 1
ATOM 1336 O O . ARG A 1 153 ? -4.257 -3.785 20.659 1.00 11.63 153 ARG A O 1
ATOM 1344 N N . THR A 1 154 ? -4.534 -1.554 20.582 1.00 9.55 154 THR A N 1
ATOM 1345 C CA . THR A 1 154 ? -5.387 -1.474 21.766 1.00 9.26 154 THR A CA 1
ATOM 1346 C C . THR A 1 154 ? -6.496 -0.466 21.479 1.00 9.54 154 THR A C 1
ATOM 1347 O O . THR A 1 154 ? -6.360 0.459 20.672 1.00 9.84 154 THR A O 1
ATOM 1351 N N . ALA A 1 155 ? -7.601 -0.635 22.204 1.00 9.98 155 ALA A N 1
ATOM 1352 C CA . ALA A 1 155 ? -8.788 0.166 22.026 1.00 10.89 155 ALA A CA 1
ATOM 1353 C C . ALA A 1 155 ? -8.705 1.510 22.739 1.00 10.01 155 ALA A C 1
ATOM 1354 O O . ALA A 1 155 ? -9.499 2.401 22.425 1.00 11.73 155 ALA A O 1
ATOM 1356 N N . ASP A 1 156 ? -7.803 1.608 23.717 1.00 9.99 156 ASP A N 1
ATOM 1357 C CA . ASP A 1 156 ? -7.657 2.844 24.489 1.00 10.37 156 ASP A CA 1
ATOM 1358 C C . ASP A 1 156 ? -6.380 3.596 24.021 1.00 9.72 156 ASP A C 1
ATOM 1359 O O . ASP A 1 156 ? -6.510 4.610 23.287 1.00 10.06 156 ASP A O 1
ATOM 1364 N N . VAL A 1 157 ? -5.225 3.106 24.372 1.00 9.67 157 VAL A N 1
ATOM 1365 C CA . VAL A 1 157 ? -3.990 3.781 24.043 1.00 10.06 157 VAL A CA 1
ATOM 1366 C C . VAL A 1 157 ? -3.801 3.882 22.520 1.00 8.81 157 VAL A C 1
ATOM 1367 O O . VAL A 1 157 ? -3.352 4.923 22.020 1.00 9.35 157 VAL A O 1
ATOM 1371 N N . GLY A 1 158 ? -4.190 2.853 21.762 1.00 8.88 158 GLY A N 1
ATOM 1372 C CA . GLY A 1 158 ? -3.960 2.928 20.349 1.00 8.32 158 GLY A CA 1
ATOM 1373 C C . GLY A 1 158 ? -4.772 3.997 19.669 1.00 8.26 158 GLY A C 1
ATOM 1374 O O . GLY A 1 158 ? -4.308 4.656 18.733 1.00 8.09 158 GLY A O 1
ATOM 1375 N N . ARG A 1 159 ? -6.008 4.169 20.126 1.00 8.17 159 ARG A N 1
ATOM 1376 C CA . ARG A 1 159 ? -6.867 5.214 19.591 1.00 8.50 159 ARG A CA 1
ATOM 1377 C C . ARG A 1 159 ? -6.360 6.574 19.998 1.00 8.45 159 ARG A C 1
ATOM 1378 O O . ARG A 1 159 ? -6.361 7.539 19.209 1.00 8.67 159 ARG A O 1
ATOM 1386 N N . GLU A 1 160 ? -5.904 6.691 21.237 1.00 8.71 160 GLU A N 1
ATOM 1387 C CA . GLU A 1 160 ? -5.307 7.957 21.697 1.00 9.21 160 GLU A CA 1
ATOM 1388 C C . GLU A 1 160 ? -4.139 8.328 20.810 1.00 9.31 160 GLU A C 1
ATOM 1389 O O . GLU A 1 160 ? -3.994 9.462 20.352 1.00 10.59 160 GLU A O 1
ATOM 1395 N N . LEU A 1 161 ? -3.229 7.388 20.571 1.00 8.41 161 LEU A N 1
ATOM 1396 C CA . LEU A 1 161 ? -2.007 7.707 19.804 1.00 8.68 161 LEU A CA 1
ATOM 1397 C C . LEU A 1 161 ? -2.349 8.000 18.364 1.00 8.24 161 LEU A C 1
ATOM 1398 O O . LEU A 1 161 ? -1.860 9.006 17.818 1.00 9.36 161 LEU A O 1
ATOM 1403 N N . ILE A 1 162 ? -3.124 7.131 17.717 1.00 7.52 162 ILE A N 1
ATOM 1404 C CA . ILE A 1 162 ? -3.297 7.262 16.266 1.00 7.32 162 ILE A CA 1
ATOM 1405 C C . ILE A 1 162 ? -4.364 8.263 15.889 1.00 7.44 162 ILE A C 1
ATOM 1406 O O . ILE A 1 162 ? -4.178 9.047 14.935 1.00 8.01 162 ILE A O 1
ATOM 1411 N N . ILE A 1 163 ? -5.510 8.265 16.586 1.00 7.67 163 ILE A N 1
ATOM 1412 C CA . ILE A 1 163 ? -6.597 9.148 16.239 1.00 8.36 163 ILE A CA 1
ATOM 1413 C C . ILE A 1 163 ? -6.447 10.502 16.855 1.00 9.06 163 ILE A C 1
ATOM 1414 O O . ILE A 1 163 ? -6.535 11.526 16.164 1.00 10.04 163 ILE A O 1
ATOM 1419 N N A ASP A 1 164 ? -6.221 10.454 18.167 0.60 9.66 164 ASP A N 1
ATOM 1420 N N B ASP A 1 164 ? -6.206 10.729 18.159 0.40 10.49 164 ASP A N 1
ATOM 1421 C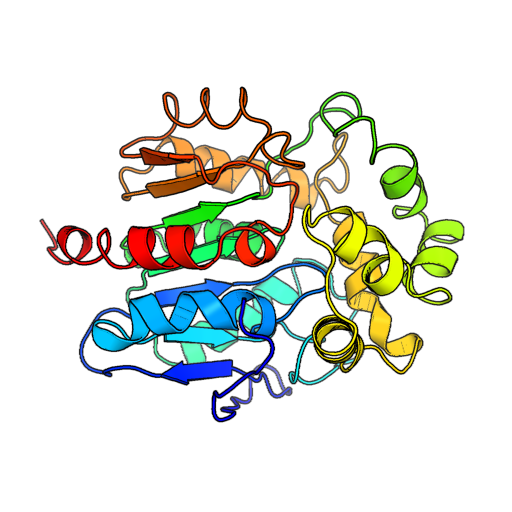 CA A ASP A 1 164 ? -6.257 11.723 18.863 0.60 11.49 164 ASP A CA 1
ATOM 1422 C CA B ASP A 1 164 ? -5.961 12.042 18.763 0.40 13.07 164 ASP A CA 1
ATOM 1423 C C A ASP A 1 164 ? -4.915 12.456 18.651 0.60 12.00 164 ASP A C 1
ATOM 1424 C C B ASP A 1 164 ? -4.697 12.623 18.183 0.40 12.95 164 ASP A C 1
ATOM 1425 O O A ASP A 1 164 ? -5.096 13.733 18.545 0.60 12.12 164 ASP A O 1
ATOM 1426 O O B ASP A 1 164 ? -4.359 13.597 17.552 0.40 12.87 164 ASP A O 1
ATOM 1435 N N . GLN A 1 165 ? -3.708 11.832 18.564 1.00 12.24 165 GLN A N 1
ATOM 1436 C CA . GLN A 1 165 ? -2.372 12.435 18.422 1.00 12.99 165 GLN A CA 1
ATOM 1437 C C . GLN A 1 165 ? -1.747 12.315 17.012 1.00 11.22 165 GLN A C 1
ATOM 1438 O O . GLN A 1 165 ? -0.679 12.861 16.745 1.00 12.66 165 GLN A O 1
ATOM 1444 N N . ASN A 1 166 ? -2.427 11.608 16.116 1.00 9.46 166 ASN A N 1
ATOM 1445 C CA . ASN A 1 166 ? -1.990 11.443 14.744 1.00 8.36 166 ASN A CA 1
ATOM 1446 C C . ASN A 1 166 ? -0.609 10.767 14.653 1.00 8.56 166 ASN A C 1
ATOM 1447 O O . ASN A 1 166 ? 0.206 11.065 13.749 1.00 8.67 166 ASN A O 1
ATOM 1452 N N . ALA A 1 167 ? -0.346 9.790 15.542 1.00 8.40 167 ALA A N 1
ATOM 1453 C CA . ALA A 1 167 ? 0.960 9.176 15.604 1.00 9.30 167 ALA A CA 1
ATOM 1454 C C . ALA A 1 167 ? 1.366 8.430 14.343 1.00 8.42 167 ALA A C 1
ATOM 1455 O O . ALA A 1 167 ? 2.588 8.237 14.112 1.00 9.49 167 ALA A O 1
ATOM 1457 N N . PHE A 1 168 ? 0.441 7.896 13.561 1.00 8.03 168 PHE A N 1
ATOM 1458 C CA . PHE A 1 168 ? 0.867 7.158 12.388 1.00 8.18 168 PHE A CA 1
ATOM 1459 C C . PHE A 1 168 ? 1.459 8.099 11.346 1.00 7.77 168 PHE A C 1
ATOM 1460 O O . PHE A 1 168 ? 2.394 7.759 10.630 1.00 8.96 168 PHE A O 1
ATOM 1468 N N . ILE A 1 169 ? 0.883 9.290 11.196 1.00 7.98 169 ILE A N 1
ATOM 1469 C CA . ILE A 1 169 ? 1.336 10.308 10.243 1.00 8.05 169 ILE A CA 1
ATOM 1470 C C . ILE A 1 169 ? 2.569 11.026 10.791 1.00 8.04 169 ILE A C 1
ATOM 1471 O O . ILE A 1 169 ? 3.567 11.203 10.078 1.00 8.90 169 ILE A O 1
ATOM 1478 N N . GLU A 1 170 ? 2.519 11.496 12.044 1.00 8.30 170 GLU A N 1
ATOM 1479 C CA . GLU A 1 170 ? 3.569 12.346 12.584 1.00 9.08 170 GLU A CA 1
ATOM 1480 C C . GLU A 1 170 ? 4.740 11.543 13.100 1.00 9.20 170 GLU A C 1
ATOM 1481 O O . GLU A 1 170 ? 5.840 12.099 13.249 1.00 11.20 170 GLU A O 1
ATOM 1487 N N . GLY A 1 171 ? 4.550 10.272 13.424 1.00 9.29 171 GLY A N 1
ATOM 1488 C CA . GLY A 1 171 ? 5.548 9.427 14.032 1.00 10.01 171 GLY A CA 1
ATOM 1489 C C . GLY A 1 171 ? 5.982 8.295 13.135 1.00 9.78 171 GLY A C 1
ATOM 1490 O O . GLY A 1 171 ? 7.099 8.270 12.638 1.00 11.26 171 GLY A O 1
ATOM 1491 N N . ALA A 1 172 ? 5.115 7.337 12.916 1.00 9.39 172 ALA A N 1
ATOM 1492 C CA . ALA A 1 172 ? 5.540 6.104 12.245 1.00 9.91 172 ALA A CA 1
ATOM 1493 C C . ALA A 1 172 ? 6.017 6.362 10.828 1.00 9.23 172 ALA A C 1
ATOM 1494 O O . ALA A 1 172 ? 7.011 5.762 10.396 1.00 10.26 172 ALA A O 1
ATOM 1496 N N . LEU A 1 173 ? 5.318 7.220 10.100 1.00 8.98 173 LEU A N 1
ATOM 1497 C CA . LEU A 1 173 ? 5.650 7.483 8.698 1.00 8.93 173 LEU A CA 1
ATOM 1498 C C . LEU A 1 173 ? 7.069 8.044 8.595 1.00 9.23 173 LEU A C 1
ATOM 1499 O O . LEU A 1 173 ? 7.930 7.410 7.966 1.00 9.73 173 LEU A O 1
ATOM 1504 N N . PRO A 1 174 ? 7.386 9.206 9.188 1.00 9.59 174 PRO A N 1
ATOM 1505 C CA . PRO A 1 174 ? 8.772 9.713 9.003 1.00 10.55 174 PRO A CA 1
ATOM 1506 C C . PRO A 1 174 ? 9.808 8.824 9.671 1.00 10.28 174 PRO A C 1
ATOM 1507 O O . PRO A 1 174 ? 10.950 8.766 9.209 1.00 11.29 174 PRO A O 1
ATOM 1511 N N . LYS A 1 175 ? 9.482 8.122 10.758 1.00 9.90 175 LYS A N 1
ATOM 1512 C CA . LYS A 1 175 ? 10.454 7.251 11.407 1.00 10.62 175 LYS A CA 1
ATOM 1513 C C . LYS A 1 175 ? 10.816 6.060 10.548 1.00 10.57 175 LYS A C 1
ATOM 1514 O O . LYS A 1 175 ? 11.849 5.453 10.774 1.00 13.57 175 LYS A O 1
ATOM 1520 N N . CYS A 1 176 ? 10.013 5.749 9.530 1.00 8.98 176 CYS A N 1
ATOM 1521 C CA . CYS A 1 176 ? 10.256 4.632 8.657 1.00 8.85 176 CYS A CA 1
ATOM 1522 C C . CYS A 1 176 ? 10.653 5.030 7.232 1.00 8.23 176 CYS A C 1
ATOM 1523 O O . CYS A 1 176 ? 10.544 4.253 6.274 1.00 8.69 176 CYS A O 1
ATOM 1526 N N . VAL A 1 177 ? 11.235 6.233 7.141 1.00 9.21 177 VAL A N 1
ATOM 1527 C CA . VAL A 1 177 ? 11.954 6.718 5.979 1.00 9.06 177 VAL A CA 1
ATOM 1528 C C . VAL A 1 177 ? 13.356 7.065 6.479 1.00 8.97 177 VAL A C 1
ATOM 1529 O O . VAL A 1 177 ? 13.456 7.746 7.498 1.00 10.33 177 VAL A O 1
ATOM 1533 N N . VAL A 1 178 ? 14.406 6.617 5.799 1.00 9.47 178 VAL A N 1
ATOM 1534 C CA . VAL A 1 178 ? 15.765 6.908 6.298 1.00 9.31 178 VAL A CA 1
ATOM 1535 C C . VAL A 1 178 ? 16.080 8.379 6.093 1.00 9.62 178 VAL A C 1
ATOM 1536 O O . VAL A 1 178 ? 16.513 9.071 7.044 1.00 10.77 178 VAL A O 1
ATOM 1540 N N . ARG A 1 179 ? 15.876 8.911 4.913 1.00 9.95 179 ARG A N 1
ATOM 1541 C CA . ARG A 1 179 ? 16.081 10.346 4.690 1.00 10.77 179 ARG A CA 1
ATOM 1542 C C . ARG A 1 179 ? 14.992 11.144 5.368 1.00 10.90 179 ARG A C 1
ATOM 1543 O O . ARG A 1 179 ? 13.875 10.620 5.620 1.00 11.32 179 ARG A O 1
ATOM 1551 N N . PRO A 1 180 ? 15.231 12.395 5.714 1.00 11.89 180 PRO A N 1
ATOM 1552 C CA . PRO A 1 180 ? 14.170 13.196 6.331 1.00 12.51 180 PRO A CA 1
ATOM 1553 C C . PRO A 1 180 ? 13.116 13.600 5.324 1.00 11.30 180 PRO A C 1
ATOM 1554 O O . PRO A 1 180 ? 13.430 14.153 4.249 1.00 13.62 180 PRO A O 1
ATOM 1558 N N . LEU A 1 181 ? 11.870 13.360 5.634 1.00 11.96 181 LEU A N 1
ATOM 1559 C CA . LEU A 1 181 ? 10.753 13.889 4.841 1.00 10.77 181 LEU A CA 1
ATOM 1560 C C . LEU A 1 181 ? 10.689 15.404 5.003 1.00 10.93 181 LEU A C 1
ATOM 1561 O O . LEU A 1 181 ? 10.874 15.899 6.141 1.00 14.28 181 LEU A O 1
ATOM 1566 N N . THR A 1 182 ? 10.376 16.150 3.972 1.00 10.53 182 THR A N 1
ATOM 1567 C CA . THR A 1 182 ? 10.256 17.587 4.083 1.00 11.47 182 THR A CA 1
ATOM 1568 C C . THR A 1 182 ? 8.877 17.970 4.589 1.00 10.65 182 THR A C 1
ATOM 1569 O O . THR A 1 182 ? 7.922 17.164 4.549 1.00 9.69 182 THR A O 1
ATOM 1573 N N . GLU A 1 183 ? 8.743 19.220 5.012 1.00 11.83 183 GLU A N 1
ATOM 1574 C CA A GLU A 1 183 ? 7.421 19.669 5.458 0.60 12.25 183 GLU A CA 1
ATOM 1575 C CA B GLU A 1 183 ? 7.437 19.705 5.430 0.40 11.05 183 GLU A CA 1
ATOM 1576 C C . GLU A 1 183 ? 6.396 19.687 4.301 1.00 9.94 183 GLU A C 1
ATOM 1577 O O . GLU A 1 183 ? 5.225 19.414 4.561 1.00 10.18 183 GLU A O 1
ATOM 1588 N N . VAL A 1 184 ? 6.806 19.983 3.080 1.00 10.91 184 VAL A N 1
ATOM 1589 C CA . VAL A 1 184 ? 5.868 19.927 1.934 1.00 10.26 184 VAL A CA 1
ATOM 1590 C C . VAL A 1 184 ? 5.370 18.492 1.781 1.00 9.25 184 VAL A C 1
ATOM 1591 O O . VAL A 1 184 ? 4.181 18.248 1.593 1.00 9.12 184 VAL A O 1
ATOM 1595 N N . GLU A 1 185 ? 6.268 17.520 1.847 1.00 8.77 185 GLU A N 1
ATOM 1596 C CA . GLU A 1 185 ? 5.866 16.114 1.748 1.00 8.40 185 GLU A CA 1
ATOM 1597 C C . GLU A 1 185 ? 4.946 15.739 2.906 1.00 8.24 185 GLU A C 1
ATOM 1598 O O . GLU A 1 185 ? 3.906 15.095 2.713 1.00 8.05 185 GLU A O 1
ATOM 1604 N N . MET A 1 186 ? 5.313 16.121 4.129 1.00 8.31 186 MET A N 1
ATOM 1605 C CA . MET A 1 186 ? 4.466 15.831 5.274 1.00 8.47 186 MET A CA 1
ATOM 1606 C C . MET A 1 186 ? 3.090 16.444 5.092 1.00 8.26 186 MET A C 1
ATOM 1607 O O . MET A 1 186 ? 2.097 15.808 5.447 1.00 8.55 186 MET A O 1
ATOM 1612 N N . ASP A 1 187 ? 2.989 17.687 4.579 1.00 8.35 187 ASP A N 1
ATOM 1613 C CA . ASP A 1 187 ? 1.670 18.266 4.378 1.00 8.22 187 ASP A CA 1
ATOM 1614 C C . ASP A 1 187 ? 0.854 17.494 3.373 1.00 7.79 187 ASP A C 1
ATOM 1615 O O . ASP A 1 187 ? -0.368 17.369 3.552 1.00 8.45 187 ASP A O 1
ATOM 1620 N N . HIS A 1 188 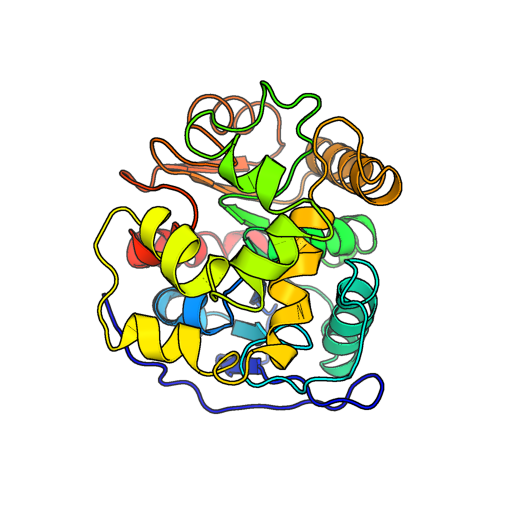? 1.470 16.942 2.316 1.00 8.03 188 HIS A N 1
ATOM 1621 C CA . HIS A 1 188 ? 0.695 16.066 1.401 1.00 8.01 188 HIS A CA 1
ATOM 1622 C C . HIS A 1 188 ? 0.158 14.855 2.137 1.00 7.95 188 HIS A C 1
ATOM 1623 O O . HIS A 1 188 ? -0.981 14.450 1.942 1.00 10.39 188 HIS A O 1
ATOM 1630 N N . TYR A 1 189 ? 0.971 14.243 2.998 1.00 7.54 189 TYR A N 1
ATOM 1631 C CA . TYR A 1 189 ? 0.499 13.083 3.769 1.00 7.56 189 TYR A CA 1
ATOM 1632 C C . TYR A 1 189 ? -0.515 13.457 4.817 1.00 7.13 189 TYR A C 1
ATOM 1633 O O . TYR A 1 189 ? -1.422 12.655 5.129 1.00 7.45 189 TYR A O 1
ATOM 1642 N N . ARG A 1 190 ? -0.407 14.645 5.425 1.00 7.25 190 ARG A N 1
ATOM 1643 C CA . ARG A 1 190 ? -1.334 15.085 6.457 1.00 7.16 190 ARG A CA 1
ATOM 1644 C C . ARG A 1 190 ? -2.706 15.410 5.897 1.00 7.33 190 ARG A C 1
ATOM 1645 O O . ARG A 1 190 ? -3.708 15.322 6.629 1.00 7.35 190 ARG A O 1
ATOM 1653 N N . GLU A 1 191 ? -2.803 15.877 4.664 1.00 7.48 191 GLU A N 1
ATOM 1654 C CA . GLU A 1 191 ? -4.005 16.535 4.167 1.00 7.90 191 GLU A CA 1
ATOM 1655 C C . GLU A 1 191 ? -5.252 15.689 4.357 1.00 7.50 191 GLU A C 1
ATOM 1656 O O . GLU A 1 191 ? -6.287 16.255 4.787 1.00 8.41 191 GLU A O 1
ATOM 1662 N N . PRO A 1 192 ? -5.264 14.391 4.060 1.00 7.08 192 PRO A N 1
ATOM 1663 C CA . PRO A 1 192 ? -6.538 13.632 4.211 1.00 7.47 192 PRO A CA 1
ATOM 1664 C C . PRO A 1 192 ? -7.002 13.524 5.647 1.00 7.47 192 PRO A C 1
ATOM 1665 O O . PRO A 1 192 ? -8.170 13.158 5.859 1.00 8.87 192 PRO A O 1
ATOM 1669 N N . PHE A 1 193 ? -6.133 13.770 6.592 1.00 7.38 193 PHE A N 1
ATOM 1670 C CA . PHE A 1 193 ? -6.342 13.410 8.005 1.00 7.22 193 PHE A CA 1
ATOM 1671 C C . PHE A 1 193 ? -6.307 14.612 8.926 1.00 7.57 193 PHE A C 1
ATOM 1672 O O . PHE A 1 193 ? -6.181 14.473 10.146 1.00 8.34 193 PHE A O 1
ATOM 1680 N N . LEU A 1 194 ? -6.517 15.813 8.370 1.00 7.91 194 LEU A N 1
ATOM 1681 C CA . LEU A 1 194 ? -6.505 17.023 9.180 1.00 8.89 194 LEU A CA 1
ATOM 1682 C C . LEU A 1 194 ? -7.558 16.963 10.281 1.00 9.29 194 LEU A C 1
ATOM 1683 O O . LEU A 1 194 ? -7.352 17.561 11.362 1.00 10.80 194 LEU A O 1
ATOM 1688 N N . LYS A 1 195 ? -8.690 16.328 10.046 1.00 9.16 195 LYS A N 1
ATOM 1689 C CA A LYS A 1 195 ? -9.702 16.205 11.113 0.50 9.49 195 LYS A CA 1
ATOM 1690 C CA B LYS A 1 195 ? -9.720 16.175 11.074 0.50 9.87 195 LYS A CA 1
ATOM 1691 C C . LYS A 1 195 ? -9.486 14.854 11.814 1.00 8.63 195 LYS A C 1
ATOM 1692 O O . LYS A 1 195 ? -9.522 13.781 11.151 1.00 8.79 195 LYS A O 1
ATOM 1703 N N . PRO A 1 196 ? -9.258 14.876 13.126 1.00 8.66 196 PRO A N 1
ATOM 1704 C CA . PRO A 1 196 ? -8.983 13.622 13.838 1.00 8.51 196 PRO A CA 1
ATOM 1705 C C . PRO A 1 196 ? -9.957 12.480 13.574 1.00 7.81 196 PRO A C 1
ATOM 1706 O O . PRO A 1 196 ? -9.516 11.324 13.428 1.00 7.89 196 PRO A O 1
ATOM 1710 N N . VAL A 1 197 ? -11.250 12.730 13.538 1.00 8.27 197 VAL A N 1
ATOM 1711 C CA . VAL A 1 197 ? -12.199 11.625 13.389 1.00 8.75 197 VAL A CA 1
ATOM 1712 C C . VAL A 1 197 ? -11.978 10.856 12.127 1.00 8.38 197 VAL A C 1
ATOM 1713 O O . VAL A 1 197 ? -12.348 9.664 12.019 1.00 10.19 197 VAL A O 1
ATOM 1717 N N . ASP A 1 198 ? -11.390 11.483 11.088 1.00 8.02 198 ASP A N 1
ATOM 1718 C CA . ASP A 1 198 ? -11.152 10.845 9.829 1.00 8.05 198 ASP A CA 1
ATOM 1719 C C . ASP A 1 198 ? -9.985 9.857 9.831 1.00 7.56 198 ASP A C 1
ATOM 1720 O O . ASP A 1 198 ? -9.661 9.239 8.804 1.00 8.56 198 ASP A O 1
ATOM 1725 N N . ARG A 1 199 ? -9.357 9.674 10.997 1.00 7.63 199 ARG A N 1
ATOM 1726 C CA . ARG A 1 199 ? -8.202 8.797 11.131 1.00 7.21 199 ARG A CA 1
ATOM 1727 C C . ARG A 1 199 ? -8.556 7.339 11.429 1.00 7.06 199 ARG A C 1
ATOM 1728 O O . ARG A 1 199 ? -7.658 6.536 11.656 1.00 7.12 199 ARG A O 1
ATOM 1736 N N . GLU A 1 200 ? -9.839 6.969 11.432 1.00 7.19 200 GLU A N 1
ATOM 1737 C CA . GLU A 1 200 ? -10.217 5.581 11.676 1.00 6.93 200 GLU A CA 1
ATOM 1738 C C . GLU A 1 200 ? -9.392 4.556 10.907 1.00 7.08 200 GLU A C 1
ATOM 1739 O O . GLU A 1 200 ? -8.945 3.562 11.489 1.00 7.50 200 GLU A O 1
ATOM 1745 N N . PRO A 1 201 ? -9.213 4.693 9.567 1.00 6.98 201 PRO A N 1
ATOM 1746 C CA . PRO A 1 201 ? -8.472 3.650 8.842 1.00 7.56 201 PRO A CA 1
ATOM 1747 C C . PRO A 1 201 ? -7.070 3.473 9.376 1.00 6.77 201 PRO A C 1
ATOM 1748 O O . PRO A 1 201 ? -6.495 2.367 9.318 1.00 7.72 201 PRO A O 1
ATOM 1752 N N . LEU A 1 202 ? -6.460 4.562 9.866 1.00 6.88 202 LEU A N 1
ATOM 1753 C CA . LEU A 1 202 ? -5.076 4.529 10.316 1.00 6.80 202 LEU A CA 1
ATOM 1754 C C . LEU A 1 202 ? -4.910 3.699 11.565 1.00 6.93 202 LEU A C 1
ATOM 1755 O O . LEU A 1 202 ? -3.811 3.186 11.812 1.00 7.40 202 LEU A O 1
ATOM 1760 N N . TRP A 1 203 ? -5.966 3.627 12.394 1.00 6.94 203 TRP A N 1
ATOM 1761 C CA . TRP A 1 203 ? -5.970 2.787 13.595 1.00 7.48 203 TRP A CA 1
ATOM 1762 C C . TRP A 1 203 ? -6.422 1.374 13.287 1.00 6.95 203 TRP A C 1
ATOM 1763 O O . TRP A 1 203 ? -5.868 0.400 13.811 1.00 7.25 203 TRP A O 1
ATOM 1774 N N . ARG A 1 204 ? -7.428 1.193 12.422 1.00 6.97 204 ARG A N 1
ATOM 1775 C CA . ARG A 1 204 ? -7.879 -0.156 12.166 1.00 7.43 204 ARG A CA 1
ATOM 1776 C C . ARG A 1 204 ? -6.765 -0.974 11.461 1.00 7.15 204 ARG A C 1
ATOM 1777 O O . ARG A 1 204 ? -6.589 -2.155 11.752 1.00 7.56 204 ARG A O 1
ATOM 1785 N N . PHE A 1 205 ? -6.020 -0.349 10.549 1.00 7.19 205 PHE A N 1
ATOM 1786 C CA . PHE A 1 205 ? -4.971 -1.092 9.820 1.00 7.19 205 PHE A CA 1
ATOM 1787 C C . PHE A 1 205 ? -3.982 -1.798 10.734 1.00 7.13 205 PHE A C 1
ATOM 1788 O O . PHE A 1 205 ? -3.789 -3.014 10.546 1.00 7.60 205 PHE A O 1
ATOM 1796 N N . PRO A 1 206 ? -3.341 -1.151 11.690 1.00 7.26 206 PRO A N 1
ATOM 1797 C CA . PRO A 1 206 ? -2.372 -1.900 12.524 1.00 7.50 206 PRO A CA 1
ATOM 1798 C C . PRO A 1 206 ? -3.069 -2.977 13.343 1.00 7.96 206 PRO A C 1
ATOM 1799 O O . PRO A 1 206 ? -2.438 -4.000 13.678 1.00 8.44 206 PRO A O 1
ATOM 1803 N N . ASN A 1 207 ? -4.332 -2.757 13.707 1.00 7.79 207 ASN A N 1
ATOM 1804 C CA . ASN A 1 207 ? -5.127 -3.760 14.411 1.00 7.72 207 ASN A CA 1
ATOM 1805 C C . ASN A 1 207 ? -5.442 -4.965 13.573 1.00 8.10 207 ASN A C 1
ATOM 1806 O O . ASN A 1 207 ? -5.762 -6.029 14.094 1.00 10.14 207 ASN A O 1
ATOM 1811 N N . GLU A 1 208 ? -5.370 -4.848 12.224 1.00 7.29 208 GLU A N 1
ATOM 1812 C CA . GLU A 1 208 ? -5.577 -5.944 11.319 1.00 7.28 208 GLU A CA 1
ATOM 1813 C C . GLU A 1 208 ? -4.291 -6.716 10.997 1.00 7.57 208 GLU A C 1
ATOM 1814 O O . GLU A 1 208 ? -4.384 -7.785 10.375 1.00 7.90 208 GLU A O 1
ATOM 1820 N N . LEU A 1 209 ? -3.131 -6.201 11.347 1.00 7.35 209 LEU A N 1
ATOM 1821 C CA . LEU A 1 209 ? -1.898 -6.868 10.910 1.00 7.41 209 LEU A CA 1
ATOM 1822 C C . LEU A 1 209 ? -1.866 -8.269 11.496 1.00 7.50 209 LEU A C 1
ATOM 1823 O O . LEU A 1 209 ? -2.225 -8.497 12.647 1.00 7.97 209 LEU A O 1
ATOM 1828 N N . PRO A 1 210 ? -1.354 -9.265 10.727 1.00 7.18 210 PRO A N 1
ATOM 1829 C CA . PRO A 1 210 ? -1.356 -10.654 11.209 1.00 7.81 210 PRO A CA 1
ATOM 1830 C C . PRO A 1 210 ? -0.125 -10.894 12.108 1.00 7.73 210 PRO A C 1
ATOM 1831 O O . PRO A 1 210 ? 0.937 -11.270 11.600 1.00 9.95 210 PRO A O 1
ATOM 1835 N N . ILE A 1 211 ? -0.284 -10.639 13.387 1.00 8.11 211 ILE A N 1
ATOM 1836 C CA . ILE A 1 211 ? 0.796 -10.718 14.343 1.00 8.07 211 ILE A CA 1
ATOM 1837 C C . ILE A 1 211 ? 0.356 -11.606 15.489 1.00 8.55 211 ILE A C 1
ATOM 1838 O O . ILE A 1 211 ? -0.697 -11.389 16.111 1.00 8.73 211 ILE A O 1
ATOM 1843 N N . ALA A 1 212 ? 1.163 -12.619 15.828 1.00 8.72 212 ALA A N 1
ATOM 1844 C CA . ALA A 1 212 ? 0.883 -13.441 17.012 1.00 9.26 212 ALA A CA 1
ATOM 1845 C C . ALA A 1 212 ? -0.510 -14.046 16.925 1.00 8.88 212 ALA A C 1
ATOM 1846 O O . ALA A 1 212 ? -1.216 -14.180 17.930 1.00 9.92 212 ALA A O 1
ATOM 1848 N N . GLY A 1 213 ? -0.895 -14.485 15.719 1.00 9.25 213 GLY A N 1
ATOM 1849 C CA . GLY A 1 213 ? -2.121 -15.192 15.514 1.00 9.64 213 GLY A CA 1
ATOM 1850 C C . GLY A 1 213 ? -3.392 -14.403 15.463 1.00 9.42 213 GLY A C 1
ATOM 1851 O O . GLY A 1 213 ? -4.484 -14.975 15.303 1.00 10.93 213 GLY A O 1
ATOM 1852 N N . GLU A 1 214 ? -3.315 -13.077 15.579 1.00 9.35 214 GLU A N 1
ATOM 1853 C CA A GLU A 1 214 ? -4.429 -12.147 15.761 0.60 9.10 214 GLU A CA 1
ATOM 1854 C CA B GLU A 1 214 ? -4.559 -12.300 15.583 0.40 10.03 214 GLU A CA 1
ATOM 1855 C C . GLU A 1 214 ? -4.402 -11.051 14.698 1.00 8.82 214 GLU A C 1
ATOM 1856 O O . GLU A 1 214 ? -3.317 -10.473 14.585 1.00 9.60 214 GLU A O 1
ATOM 1867 N N . PRO A 1 215 ? -5.490 -10.675 14.056 1.00 8.74 215 PRO A N 1
ATOM 1868 C CA . PRO A 1 215 ? -6.789 -11.361 14.049 1.00 9.04 215 PRO A CA 1
ATOM 1869 C C . PRO A 1 215 ? -6.737 -12.615 13.182 1.00 9.00 215 PRO A C 1
ATOM 1870 O O . PRO A 1 215 ? -6.051 -12.677 12.157 1.00 9.34 215 PRO A O 1
ATOM 1874 N N . ALA A 1 216 ? -7.455 -13.637 13.632 1.00 9.84 216 ALA A N 1
ATOM 1875 C CA . ALA A 1 216 ? -7.349 -14.927 13.006 1.00 10.17 216 ALA A CA 1
ATOM 1876 C C . ALA A 1 216 ? -7.742 -14.891 11.542 1.00 9.82 216 ALA A C 1
ATOM 1877 O O . ALA A 1 216 ? -7.144 -15.599 10.715 1.00 10.04 216 ALA A O 1
ATOM 1879 N N . ASN A 1 217 ? -8.768 -14.090 11.195 1.00 10.37 217 ASN A N 1
ATOM 1880 C CA . ASN A 1 217 ? -9.194 -14.100 9.786 1.00 10.31 217 ASN A CA 1
ATOM 1881 C C . ASN A 1 217 ? -8.059 -13.600 8.871 1.00 9.19 217 ASN A C 1
ATOM 1882 O O . ASN A 1 217 ? -7.858 -14.096 7.765 1.00 10.51 217 ASN A O 1
ATOM 1887 N N . ILE A 1 218 ? -7.359 -12.557 9.295 1.00 9.03 218 ILE A N 1
ATOM 1888 C CA . ILE A 1 218 ? -6.285 -11.985 8.476 1.00 8.46 218 ILE A CA 1
ATOM 1889 C C . ILE A 1 218 ? -5.103 -12.930 8.431 1.00 8.03 218 ILE A C 1
ATOM 1890 O O . ILE A 1 218 ? -4.506 -13.126 7.371 1.00 8.32 218 ILE A O 1
ATOM 1895 N N . VAL A 1 219 ? -4.739 -13.555 9.562 1.00 8.33 219 VAL A N 1
ATOM 1896 C CA . VAL A 1 219 ? -3.669 -14.543 9.549 1.00 8.65 219 VAL A CA 1
ATOM 1897 C C . VAL A 1 219 ? -3.950 -15.599 8.498 1.00 8.71 219 VAL A C 1
ATOM 1898 O O . VAL A 1 219 ? -3.081 -15.956 7.697 1.00 9.40 219 VAL A O 1
ATOM 1902 N N . ALA A 1 220 ? -5.186 -16.127 8.481 1.00 9.17 220 ALA A N 1
ATOM 1903 C CA . ALA A 1 220 ? -5.527 -17.187 7.547 1.00 9.78 220 ALA A CA 1
ATOM 1904 C C . ALA A 1 220 ? -5.458 -16.714 6.112 1.00 9.02 220 ALA A C 1
ATOM 1905 O O . ALA A 1 220 ? -4.977 -17.421 5.212 1.00 9.68 220 ALA A O 1
ATOM 1907 N N . LEU A 1 221 ? -5.963 -15.500 5.838 1.00 9.45 221 LEU A N 1
ATOM 1908 C CA A LEU A 1 221 ? -5.985 -15.114 4.438 0.60 9.98 221 LEU A CA 1
ATOM 1909 C CA B LEU A 1 221 ? -6.000 -14.896 4.522 0.40 8.82 221 LEU A CA 1
ATOM 1910 C C . LEU A 1 221 ? -4.590 -14.731 3.958 1.00 8.52 221 LEU A C 1
ATOM 1911 O O . LEU A 1 221 ? -4.280 -14.966 2.783 1.00 8.95 221 LEU A O 1
ATOM 1920 N N . VAL A 1 222 ? -3.730 -14.195 4.814 1.00 8.60 222 VAL A N 1
ATOM 1921 C CA . VAL A 1 222 ? -2.339 -13.900 4.439 1.00 7.97 222 VAL A CA 1
ATOM 1922 C C . VAL A 1 222 ? -1.583 -15.210 4.271 1.00 8.59 222 VAL A C 1
ATOM 1923 O O . VAL A 1 222 ? -0.825 -15.350 3.291 1.00 9.00 222 VAL A O 1
ATOM 1927 N N . GLU A 1 223 ? -1.784 -16.171 5.141 1.00 9.30 223 GLU A N 1
ATOM 1928 C CA . GLU A 1 223 ? -1.182 -17.514 4.893 1.00 9.45 223 GLU A CA 1
ATOM 1929 C C . GLU A 1 223 ? -1.594 -18.038 3.541 1.00 9.34 223 GLU A C 1
ATOM 1930 O O . GLU A 1 223 ? -0.788 -18.608 2.806 1.00 9.78 223 GLU A O 1
ATOM 1939 N N . ALA A 1 224 ? -2.866 -17.880 3.182 1.00 9.14 224 ALA A N 1
ATOM 1940 C CA . ALA A 1 224 ? -3.350 -18.410 1.924 1.00 9.46 224 ALA A CA 1
ATOM 1941 C C . ALA A 1 224 ? -2.704 -17.724 0.733 1.00 8.79 224 ALA A C 1
ATOM 1942 O O . ALA A 1 224 ? -2.309 -18.396 -0.240 1.00 9.62 224 ALA A O 1
ATOM 1944 N N . TYR A 1 225 ? -2.566 -16.391 0.740 1.00 8.65 225 TYR A N 1
ATOM 1945 C CA . TYR A 1 225 ? -1.944 -15.756 -0.400 1.00 8.63 225 TYR A CA 1
ATOM 1946 C C . TYR A 1 225 ? -0.452 -16.056 -0.464 1.00 8.15 225 TYR A C 1
ATOM 1947 O O . TYR A 1 225 ? 0.121 -16.099 -1.542 1.00 8.87 225 TYR A O 1
ATOM 1956 N N . MET A 1 226 ? 0.182 -16.243 0.711 1.00 8.61 226 MET A N 1
ATOM 1957 C CA . MET A 1 226 ? 1.600 -16.594 0.696 1.00 8.79 226 MET A CA 1
ATOM 1958 C C . MET A 1 226 ? 1.822 -18.017 0.142 1.00 9.40 226 MET A C 1
ATOM 1959 O O . MET A 1 226 ? 2.768 -18.265 -0.598 1.00 9.80 226 MET A O 1
ATOM 1964 N N . ASN A 1 227 ? 0.919 -18.938 0.488 1.00 9.25 227 ASN A N 1
ATOM 1965 C CA . ASN A 1 227 ? 1.002 -20.277 -0.087 1.00 10.58 227 ASN A CA 1
ATOM 1966 C C . ASN A 1 227 ? 0.854 -20.175 -1.613 1.00 10.09 227 ASN A C 1
ATOM 1967 O O . ASN A 1 227 ? 1.600 -20.857 -2.326 1.00 12.00 227 ASN A O 1
ATOM 1975 N N . TRP A 1 228 ? -0.083 -19.385 -2.058 1.00 9.53 228 TRP A N 1
ATOM 1976 C CA . TRP A 1 228 ? -0.287 -19.155 -3.497 1.00 9.89 228 TRP A CA 1
ATOM 1977 C C . TRP A 1 228 ? 0.984 -18.593 -4.132 1.00 9.87 228 TRP A C 1
ATOM 1978 O O . TRP A 1 228 ? 1.457 -19.076 -5.177 1.00 10.69 228 TRP A O 1
ATOM 1989 N N . LEU A 1 229 ? 1.549 -17.576 -3.494 1.00 9.28 229 LEU A N 1
ATOM 1990 C CA . LEU A 1 229 ? 2.729 -16.894 -4.079 1.00 9.40 229 LEU A CA 1
ATOM 1991 C C . LEU A 1 229 ? 3.891 -17.815 -4.231 1.00 9.87 229 LEU A C 1
ATOM 1992 O O . LEU A 1 229 ? 4.598 -17.784 -5.233 1.00 10.79 229 LEU A O 1
ATOM 1997 N N . HIS A 1 230 ? 4.096 -18.671 -3.207 1.00 9.80 230 HIS A N 1
ATOM 1998 C CA . HIS A 1 230 ? 5.212 -19.624 -3.235 1.00 11.20 230 HIS A CA 1
ATOM 1999 C C . HIS A 1 230 ? 5.053 -20.690 -4.329 1.00 11.82 230 HIS A C 1
ATOM 2000 O O . HIS A 1 230 ? 6.115 -21.268 -4.697 1.00 14.14 230 HIS A O 1
ATOM 2007 N N . GLN A 1 231 ? 3.856 -20.930 -4.797 1.00 11.47 231 GLN A N 1
ATOM 2008 C CA . GLN A 1 231 ? 3.603 -21.895 -5.876 1.00 13.86 231 GLN A CA 1
ATOM 2009 C C . GLN A 1 231 ? 3.401 -21.247 -7.233 1.00 13.90 231 GLN A C 1
ATOM 2010 O O . GLN A 1 231 ? 3.354 -21.965 -8.239 1.00 18.88 231 GLN A O 1
ATOM 2016 N N . SER A 1 232 ? 3.276 -19.955 -7.309 1.00 11.27 232 SER A N 1
ATOM 2017 C CA . SER A 1 232 ? 2.940 -19.306 -8.579 1.00 10.67 232 SER A CA 1
ATOM 2018 C C . SER A 1 232 ? 4.136 -19.079 -9.435 1.00 9.91 232 SER A C 1
ATOM 2019 O O . SER A 1 232 ? 5.147 -18.568 -8.960 1.00 9.86 232 SER A O 1
ATOM 2022 N N . PRO A 1 233 ? 4.082 -19.359 -10.740 1.00 10.52 233 PRO A N 1
ATOM 2023 C CA . PRO A 1 233 ? 5.187 -19.026 -11.633 1.00 10.69 233 PRO A CA 1
ATOM 2024 C C . PRO A 1 233 ? 5.227 -17.568 -12.055 1.00 9.57 233 PRO A C 1
ATOM 2025 O O . PRO A 1 233 ? 6.100 -17.210 -12.835 1.00 10.63 233 PRO A O 1
ATOM 2029 N N . VAL A 1 234 ? 4.287 -16.739 -11.589 1.00 9.86 234 VAL A N 1
ATOM 2030 C CA . VAL A 1 234 ? 4.224 -15.347 -12.066 1.00 10.31 234 VAL A CA 1
ATOM 2031 C C . VAL A 1 234 ? 5.546 -14.643 -11.820 1.00 8.75 234 VAL A C 1
ATOM 2032 O O . VAL A 1 234 ? 6.147 -14.809 -10.783 1.00 9.20 234 VAL A O 1
ATOM 2036 N N . PRO A 1 235 ? 6.014 -13.830 -12.786 1.00 8.86 235 PRO A N 1
ATOM 2037 C CA . PRO A 1 235 ? 7.238 -13.056 -12.528 1.00 8.54 235 PRO A CA 1
ATOM 2038 C C . PRO A 1 235 ? 7.047 -12.143 -11.336 1.00 7.68 235 PRO A C 1
ATOM 2039 O O . PRO A 1 235 ? 6.030 -11.462 -11.193 1.00 8.01 235 PRO A O 1
ATOM 2043 N N . LYS A 1 236 ? 8.077 -12.087 -10.495 1.00 7.82 236 LYS A N 1
ATOM 2044 C CA . LYS A 1 236 ? 8.092 -11.284 -9.280 1.00 7.68 236 LYS A CA 1
ATOM 2045 C C . LYS A 1 236 ? 9.336 -10.436 -9.234 1.00 7.47 236 LYS A C 1
ATOM 2046 O O . LYS A 1 236 ? 10.441 -10.897 -9.588 1.00 8.42 236 LYS A O 1
ATOM 2052 N N . LEU A 1 237 ? 9.182 -9.211 -8.745 1.00 7.02 237 LEU A N 1
ATOM 2053 C CA . LEU A 1 237 ? 10.279 -8.285 -8.554 1.00 7.12 237 LEU A CA 1
ATOM 2054 C C . LEU A 1 237 ? 10.139 -7.777 -7.118 1.00 7.66 237 LEU A C 1
ATOM 2055 O O . LEU A 1 237 ? 9.143 -7.125 -6.820 1.00 9.78 237 LEU A O 1
ATOM 2060 N N . LEU A 1 238 ? 11.115 -8.080 -6.275 1.00 7.45 238 LEU A N 1
ATOM 2061 C CA . LEU A 1 238 ? 11.076 -7.742 -4.842 1.00 7.62 238 LEU A CA 1
ATOM 2062 C C . LEU A 1 238 ? 12.156 -6.747 -4.521 1.00 7.42 238 LEU A C 1
ATOM 2063 O O . LEU A 1 238 ? 13.361 -7.044 -4.620 1.00 9.66 238 LEU A O 1
ATOM 2068 N N . PHE A 1 239 ? 11.767 -5.549 -4.111 1.00 6.86 239 PHE A N 1
ATOM 2069 C CA . PHE A 1 239 ? 12.681 -4.523 -3.651 1.00 7.18 239 PHE A CA 1
ATOM 2070 C C . PHE A 1 239 ? 12.855 -4.607 -2.154 1.00 7.48 239 PHE A C 1
ATOM 2071 O O . PHE A 1 239 ? 11.836 -4.825 -1.458 1.00 8.83 239 PHE A O 1
ATOM 2079 N N . TRP A 1 240 ? 14.044 -4.437 -1.645 1.00 7.19 240 TRP A N 1
ATOM 2080 C CA . TRP A 1 240 ? 14.292 -4.534 -0.215 1.00 7.86 240 TRP A CA 1
ATOM 2081 C C . TRP A 1 240 ? 15.361 -3.488 0.155 1.00 7.24 240 TRP A C 1
ATOM 2082 O O . TRP A 1 240 ? 16.174 -3.085 -0.654 1.00 8.14 240 TRP A O 1
ATOM 2093 N N . GLY A 1 241 ? 15.318 -3.082 1.420 1.00 8.05 241 GLY A N 1
ATOM 2094 C CA . GLY A 1 241 ? 16.275 -2.178 1.977 1.00 9.44 241 GLY A CA 1
ATOM 2095 C C . GLY A 1 241 ? 16.876 -2.705 3.272 1.00 8.79 241 GLY A C 1
ATOM 2096 O O . GLY A 1 241 ? 16.478 -3.740 3.819 1.00 10.11 241 GLY A O 1
ATOM 2097 N N . THR A 1 242 ? 17.855 -1.968 3.764 1.00 9.43 242 THR A N 1
ATOM 2098 C CA . THR A 1 242 ? 18.550 -2.269 5.004 1.00 10.57 242 THR A CA 1
ATOM 2099 C C . THR A 1 242 ? 18.399 -1.120 5.978 1.00 10.52 242 THR A C 1
ATOM 2100 O O . THR A 1 242 ? 18.722 0.031 5.593 1.00 10.80 242 THR A O 1
ATOM 2104 N N . PRO A 1 243 ? 17.866 -1.349 7.176 1.00 11.12 243 PRO A N 1
ATOM 2105 C CA . PRO A 1 243 ? 17.543 -2.650 7.752 1.00 11.94 243 PRO A CA 1
ATOM 2106 C C . PRO A 1 243 ? 16.190 -3.194 7.371 1.00 10.75 243 PRO A C 1
ATOM 2107 O O . PRO A 1 243 ? 15.908 -4.341 7.741 1.00 12.10 243 PRO A O 1
ATOM 2111 N N . GLY A 1 244 ? 15.360 -2.457 6.647 1.00 10.16 244 GLY A N 1
ATOM 2112 C CA . GLY A 1 244 ? 13.997 -2.885 6.400 1.00 9.52 244 GLY A CA 1
ATOM 2113 C C . GLY A 1 244 ? 13.145 -2.844 7.644 1.00 9.56 244 GLY A C 1
ATOM 2114 O O . GLY A 1 244 ? 13.657 -2.456 8.731 1.00 10.50 244 GLY A O 1
ATOM 2115 N N . VAL A 1 245 ? 11.900 -3.224 7.541 1.00 9.08 245 VAL A N 1
ATOM 2116 C CA . VAL A 1 245 ? 10.959 -3.280 8.672 1.00 9.64 245 VAL A CA 1
ATOM 2117 C C . VAL A 1 245 ? 10.199 -4.600 8.561 1.00 10.34 245 VAL A C 1
ATOM 2118 O O . VAL A 1 245 ? 10.480 -5.531 9.340 1.00 13.19 245 VAL A O 1
ATOM 2122 N N . LEU A 1 246 ? 9.266 -4.711 7.611 1.00 9.34 246 LEU A N 1
ATOM 2123 C CA . LEU A 1 246 ? 8.559 -5.972 7.421 1.00 9.87 246 LEU A CA 1
ATOM 2124 C C . LEU A 1 246 ? 9.393 -7.022 6.744 1.00 10.73 246 LEU A C 1
ATOM 2125 O O . LEU A 1 246 ? 9.093 -8.248 6.957 1.00 12.97 246 LEU A O 1
ATOM 2130 N N . ILE A 1 247 ? 10.377 -6.658 5.916 1.00 9.95 247 ILE A N 1
ATOM 2131 C CA . ILE A 1 247 ? 11.183 -7.620 5.131 1.00 11.10 247 ILE A CA 1
ATOM 2132 C C . ILE A 1 247 ? 12.641 -7.249 5.359 1.00 11.48 247 ILE A C 1
ATOM 2133 O O . ILE A 1 247 ? 13.235 -6.515 4.576 1.00 12.15 247 ILE A O 1
ATOM 2138 N N . PRO A 1 248 ? 13.242 -7.771 6.428 1.00 12.43 248 PRO A N 1
ATOM 2139 C CA . PRO A 1 248 ? 14.658 -7.500 6.652 1.00 13.20 248 PRO A CA 1
ATOM 2140 C C . PRO A 1 248 ? 15.490 -8.230 5.611 1.00 13.14 248 PRO A C 1
ATOM 2141 O O . PRO A 1 248 ? 14.984 -9.153 4.912 1.00 12.67 248 PRO A O 1
ATOM 2145 N N . PRO A 1 249 ? 16.723 -7.827 5.436 1.00 13.89 249 PRO A N 1
ATOM 2146 C CA . PRO A 1 249 ? 17.593 -8.410 4.395 1.00 13.35 249 PRO A CA 1
ATOM 2147 C C . PRO A 1 249 ? 17.609 -9.931 4.395 1.00 13.16 249 PRO A C 1
ATOM 2148 O O . PRO A 1 249 ? 17.563 -10.522 3.288 1.00 13.44 249 PRO A O 1
ATOM 2152 N N . ALA A 1 250 ? 17.680 -10.609 5.531 1.00 14.85 250 ALA A N 1
ATOM 2153 C CA . ALA A 1 250 ? 17.771 -12.079 5.472 1.00 15.18 250 ALA A CA 1
ATOM 2154 C C . ALA A 1 250 ? 16.465 -12.677 4.979 1.00 14.07 250 ALA A C 1
ATOM 2155 O O . ALA A 1 250 ? 16.458 -13.764 4.347 1.00 14.91 250 ALA A O 1
ATOM 2157 N N . GLU A 1 251 ? 15.352 -12.022 5.244 1.00 13.45 251 GLU A N 1
ATOM 2158 C CA A GLU A 1 251 ? 14.039 -12.466 4.745 0.50 12.83 251 GLU A CA 1
ATOM 2159 C CA B GLU A 1 251 ? 14.088 -12.520 4.716 0.50 12.69 251 GLU A CA 1
ATOM 2160 C C . GLU A 1 251 ? 13.956 -12.294 3.239 1.00 11.66 251 GLU A C 1
ATOM 2161 O O . GLU A 1 251 ? 13.478 -13.160 2.517 1.00 11.65 251 GLU A O 1
ATOM 2172 N N . ALA A 1 252 ? 14.391 -11.122 2.732 1.00 11.86 252 ALA A N 1
ATOM 2173 C CA . ALA A 1 252 ? 14.435 -10.933 1.270 1.00 11.32 252 ALA A CA 1
ATOM 2174 C C . ALA A 1 252 ? 15.292 -11.994 0.606 1.00 11.12 252 ALA A C 1
ATOM 2175 O O . ALA A 1 252 ? 14.916 -12.500 -0.465 1.00 12.06 252 ALA A O 1
ATOM 2177 N N . ALA A 1 253 ? 16.421 -12.341 1.210 1.00 12.49 253 ALA A N 1
ATOM 2178 C CA . ALA A 1 253 ? 17.289 -13.380 0.608 1.00 12.96 253 ALA A CA 1
ATOM 2179 C C . ALA A 1 253 ? 16.581 -14.732 0.670 1.00 12.57 253 ALA A C 1
ATOM 2180 O O . ALA A 1 253 ? 16.701 -15.500 -0.271 1.00 13.92 253 ALA A O 1
ATOM 2182 N N . ARG A 1 254 ? 15.875 -15.068 1.748 1.00 11.94 254 ARG A N 1
ATOM 2183 C CA . ARG A 1 254 ? 15.130 -16.317 1.768 1.00 11.85 254 ARG A CA 1
ATOM 2184 C C . ARG A 1 254 ? 14.080 -16.322 0.685 1.00 10.93 254 ARG A C 1
ATOM 2185 O O . ARG A 1 254 ? 13.879 -17.342 -0.014 1.00 11.91 254 ARG A O 1
ATOM 2198 N N . LEU A 1 255 ? 13.351 -15.220 0.505 1.00 11.44 255 LEU A N 1
ATOM 2199 C CA . LEU A 1 255 ? 12.341 -15.122 -0.520 1.00 11.69 255 LEU A CA 1
ATOM 2200 C C . LEU A 1 255 ? 12.884 -15.175 -1.943 1.00 11.12 255 LEU A C 1
ATOM 2201 O O . LEU A 1 255 ? 12.248 -15.760 -2.815 1.00 12.39 255 LEU A O 1
ATOM 2206 N N . ALA A 1 256 ? 14.043 -14.648 -2.152 1.00 12.88 256 ALA A N 1
ATOM 2207 C CA . ALA A 1 256 ? 14.725 -14.737 -3.454 1.00 15.08 256 ALA A CA 1
ATOM 2208 C C . ALA A 1 256 ? 14.855 -16.202 -3.871 1.00 13.36 256 ALA A C 1
ATOM 2209 O O . ALA A 1 256 ? 14.742 -16.558 -5.021 1.00 16.35 256 ALA A O 1
ATOM 2211 N N . GLU A 1 257 ? 15.150 -17.039 -2.886 1.00 12.16 257 GLU A N 1
ATOM 2212 C CA A GLU A 1 257 ? 15.368 -18.429 -3.170 0.50 13.19 257 GLU A CA 1
ATOM 2213 C CA B GLU A 1 257 ? 15.399 -18.440 -3.137 0.50 12.79 257 GLU A CA 1
ATOM 2214 C C . GLU A 1 257 ? 14.099 -19.221 -3.193 1.00 13.46 257 GLU A C 1
ATOM 2215 O O . GLU A 1 257 ? 14.002 -20.183 -3.999 1.00 20.80 257 GLU A O 1
ATOM 2226 N N A SER A 1 258 ? 13.075 -18.926 -2.370 0.50 11.66 258 SER A N 1
ATOM 2227 N N B SER A 1 258 ? 13.120 -18.819 -2.385 0.50 11.99 258 SER A N 1
ATOM 2228 C CA A SER A 1 258 ? 11.809 -19.580 -2.108 0.50 12.24 258 SER A CA 1
ATOM 2229 C CA B SER A 1 258 ? 11.982 -19.719 -2.416 0.50 12.53 258 SER A CA 1
ATOM 2230 C C A SER A 1 258 ? 10.563 -19.136 -2.863 0.50 13.71 258 SER A C 1
ATOM 2231 C C B SER A 1 258 ? 10.891 -19.381 -3.413 0.50 12.39 258 SER A C 1
ATOM 2232 O O A SER A 1 258 ? 9.478 -19.716 -2.877 0.50 13.93 258 SER A O 1
ATOM 2233 O O B SER A 1 258 ? 10.300 -20.349 -3.896 0.50 12.98 258 SER A O 1
ATOM 2238 N N . LEU A 1 259 ? 10.667 -18.058 -3.616 1.00 10.79 259 LEU A N 1
ATOM 2239 C CA . LEU A 1 259 ? 9.615 -17.636 -4.531 1.00 11.66 259 LEU A CA 1
ATOM 2240 C C . LEU A 1 259 ? 10.001 -17.944 -5.971 1.00 11.16 259 LEU A C 1
ATOM 2241 O O . LEU A 1 259 ? 11.102 -17.570 -6.377 1.00 13.87 259 LEU A O 1
ATOM 2246 N N . PRO A 1 260 ? 9.145 -18.540 -6.752 1.00 9.79 260 PRO A N 1
ATOM 2247 C CA . PRO A 1 260 ? 9.544 -18.766 -8.140 1.00 9.80 260 PRO A CA 1
ATOM 2248 C C . PRO A 1 260 ? 9.694 -17.513 -8.942 1.00 8.63 260 PRO A C 1
ATOM 2249 O O . PRO A 1 260 ? 8.964 -16.530 -8.740 1.00 8.74 260 PRO A O 1
ATOM 2253 N N . ASN A 1 261 ? 10.609 -17.536 -9.898 1.00 9.21 261 ASN A N 1
ATOM 2254 C CA A ASN A 1 261 ? 10.838 -16.469 -10.852 0.70 9.26 261 ASN A CA 1
ATOM 2255 C CA B ASN A 1 261 ? 10.625 -16.458 -10.901 0.30 9.55 261 ASN A CA 1
ATOM 2256 C C . ASN A 1 261 ? 10.826 -15.093 -10.235 1.00 9.16 261 ASN A C 1
ATOM 2257 O O . ASN A 1 261 ? 10.187 -14.136 -10.656 1.00 10.03 261 ASN A O 1
ATOM 2266 N N . CYS A 1 262 ? 11.671 -14.968 -9.223 1.00 9.72 262 CYS A N 1
ATOM 2267 C CA . CYS A 1 262 ? 11.759 -13.785 -8.416 1.00 9.82 262 CYS A CA 1
ATOM 2268 C C . CYS A 1 262 ? 13.151 -13.133 -8.595 1.00 10.53 262 CYS A C 1
ATOM 2269 O O . CYS A 1 262 ? 14.198 -13.813 -8.502 1.00 13.95 262 CYS A O 1
ATOM 2272 N N . LYS A 1 263 ? 13.134 -11.886 -8.915 1.00 10.22 263 LYS A N 1
ATOM 2273 C CA . LYS A 1 263 ? 14.322 -11.047 -9.000 1.00 11.13 263 LYS A CA 1
ATOM 2274 C C . LYS A 1 263 ? 14.268 -10.125 -7.792 1.00 10.31 263 LYS A C 1
ATOM 2275 O O . LYS A 1 263 ? 13.241 -9.479 -7.554 1.00 10.38 263 LYS A O 1
ATOM 2281 N N . THR A 1 264 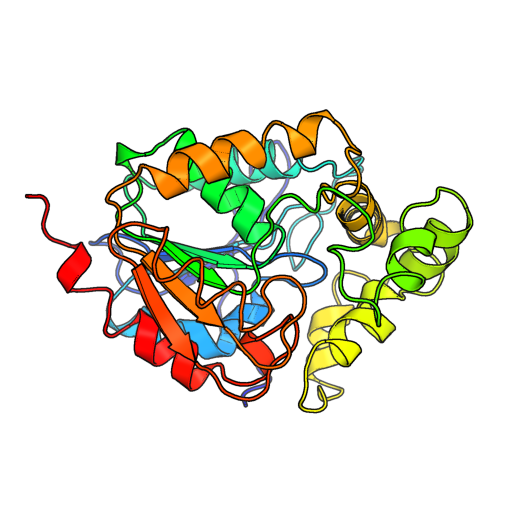? 15.329 -10.015 -7.055 1.00 11.84 264 THR A N 1
ATOM 2282 C CA . THR A 1 264 ? 15.428 -9.110 -5.919 1.00 11.97 264 THR A CA 1
ATOM 2283 C C . THR A 1 264 ? 16.318 -7.932 -6.310 1.00 11.90 264 THR A C 1
ATOM 2284 O O . THR A 1 264 ? 17.276 -8.078 -7.019 1.00 14.80 264 THR A O 1
ATOM 2288 N N . VAL A 1 265 ? 15.939 -6.767 -5.784 1.00 9.61 265 VAL A N 1
ATOM 2289 C CA . VAL A 1 265 ? 16.660 -5.541 -6.001 1.00 9.67 265 VAL A CA 1
ATOM 2290 C C . VAL A 1 265 ? 16.919 -4.853 -4.667 1.00 9.03 265 VAL A C 1
ATOM 2291 O O . VAL A 1 265 ? 16.016 -4.476 -3.934 1.00 9.22 265 VAL A O 1
ATOM 2295 N N . ASP A 1 266 ? 18.215 -4.693 -4.360 1.00 9.26 266 ASP A N 1
ATOM 2296 C CA . ASP A 1 266 ? 18.695 -4.020 -3.171 1.00 8.89 266 ASP A CA 1
ATOM 2297 C C . ASP A 1 266 ? 18.628 -2.508 -3.435 1.00 8.46 266 ASP A C 1
ATOM 2298 O O . ASP A 1 266 ? 19.306 -2.011 -4.330 1.00 9.30 266 ASP A O 1
ATOM 2303 N N . ILE A 1 267 ? 17.822 -1.792 -2.636 1.00 8.24 267 ILE A N 1
ATOM 2304 C CA . ILE A 1 267 ? 17.717 -0.330 -2.845 1.00 7.97 267 ILE A CA 1
ATOM 2305 C C . ILE A 1 267 ? 18.679 0.457 -1.991 1.00 7.98 267 ILE A C 1
ATOM 2306 O O . ILE A 1 267 ? 18.705 1.702 -2.122 1.00 8.80 267 ILE A O 1
ATOM 2311 N N . GLY A 1 268 ? 19.481 -0.198 -1.163 1.00 8.51 268 GLY A N 1
ATOM 2312 C CA . GLY A 1 268 ? 20.347 0.477 -0.207 1.00 8.92 268 GLY A CA 1
ATOM 2313 C C . GLY A 1 268 ? 19.607 0.779 1.108 1.00 9.20 268 GLY A C 1
ATOM 2314 O O . GLY A 1 268 ? 18.762 -0.032 1.532 1.00 9.48 268 GLY A O 1
ATOM 2315 N N . PRO A 1 269 ? 19.918 1.888 1.744 1.00 9.54 269 PRO A N 1
ATOM 2316 C CA . PRO A 1 269 ? 19.252 2.212 3.012 1.00 9.65 269 PRO A CA 1
ATOM 2317 C C . PRO A 1 269 ? 17.745 2.288 2.830 1.00 9.00 269 PRO A C 1
ATOM 2318 O O . PRO A 1 269 ? 17.222 2.918 1.878 1.00 9.60 269 PRO A O 1
ATOM 2322 N N . GLY A 1 270 ? 17.025 1.714 3.750 1.00 8.60 270 GLY A N 1
ATOM 2323 C CA . GLY A 1 270 ? 15.568 1.737 3.706 1.00 8.06 270 GLY A CA 1
ATOM 2324 C C . GLY A 1 270 ? 14.993 1.093 4.941 1.00 8.16 270 GLY A C 1
ATOM 2325 O O . GLY A 1 270 ? 15.613 0.200 5.531 1.00 9.09 270 GLY A O 1
ATOM 2326 N N . LEU A 1 271 ? 13.833 1.586 5.330 1.00 7.43 271 LEU A N 1
ATOM 2327 C CA . LEU A 1 271 ? 13.069 1.073 6.452 1.00 7.26 271 LEU A CA 1
ATOM 2328 C C . LEU A 1 271 ? 11.773 0.460 5.884 1.00 7.09 271 LEU A C 1
ATOM 2329 O O . LEU A 1 271 ? 11.807 -0.660 5.377 1.00 8.01 271 LEU A O 1
ATOM 2334 N N . HIS A 1 272 ? 10.665 1.201 5.947 1.00 7.14 272 HIS A N 1
ATOM 2335 C CA . HIS A 1 272 ? 9.407 0.683 5.410 1.00 7.04 272 HIS A CA 1
ATOM 2336 C C . HIS A 1 272 ? 8.972 1.350 4.119 1.00 6.54 272 HIS A C 1
ATOM 2337 O O . HIS A 1 272 ? 8.616 0.659 3.146 1.00 7.13 272 HIS A O 1
ATOM 2344 N N . TYR A 1 273 ? 8.966 2.691 4.064 1.00 6.76 273 TYR A N 1
ATOM 2345 C CA . TYR A 1 273 ? 8.475 3.424 2.917 1.00 6.94 273 TYR A CA 1
ATOM 2346 C C . TYR A 1 273 ? 9.620 3.603 1.922 1.00 6.86 273 TYR A C 1
ATOM 2347 O O . TYR A 1 273 ? 10.169 4.699 1.704 1.00 7.48 273 TYR A O 1
ATOM 2356 N N . LEU A 1 274 ? 10.001 2.487 1.301 1.00 7.17 274 LEU A N 1
ATOM 2357 C CA . LEU A 1 274 ? 11.188 2.435 0.441 1.00 7.00 274 LEU A CA 1
ATOM 2358 C C . LEU A 1 274 ? 11.094 3.423 -0.715 1.00 6.51 274 LEU A C 1
ATOM 2359 O O . LEU A 1 274 ? 12.128 3.918 -1.205 1.00 7.27 274 LEU A O 1
ATOM 2364 N N . GLN A 1 275 ? 9.858 3.683 -1.159 1.00 6.81 275 GLN A N 1
ATOM 2365 C CA . GLN A 1 275 ? 9.612 4.615 -2.239 1.00 6.87 275 GLN A CA 1
ATOM 2366 C C . GLN A 1 275 ? 10.102 6.010 -1.932 1.00 6.88 275 GLN A C 1
ATOM 2367 O O . GLN A 1 275 ? 10.358 6.791 -2.886 1.00 7.56 275 GLN A O 1
ATOM 2373 N N . GLU A 1 276 ? 10.200 6.376 -0.658 1.00 6.79 276 GLU A N 1
ATOM 2374 C CA . GLU A 1 276 ? 10.664 7.699 -0.268 1.00 7.42 276 GLU A CA 1
ATOM 2375 C C . GLU A 1 276 ? 12.179 7.744 -0.171 1.00 8.08 276 GLU A C 1
ATOM 2376 O O . GLU A 1 276 ? 12.743 8.855 -0.180 1.00 10.74 276 GLU A O 1
ATOM 2382 N N . ASP A 1 277 ? 12.862 6.625 -0.061 1.00 7.35 277 ASP A N 1
ATOM 2383 C CA . ASP A 1 277 ? 14.322 6.602 -0.007 1.00 7.92 277 ASP A CA 1
ATOM 2384 C C . ASP A 1 277 ? 14.953 6.410 -1.380 1.00 7.69 277 ASP A C 1
ATOM 2385 O O . ASP A 1 277 ? 15.975 7.067 -1.644 1.00 9.08 277 ASP A O 1
ATOM 2390 N N . ASN A 1 278 ? 14.413 5.565 -2.253 1.00 7.52 278 ASN A N 1
ATOM 2391 C CA . ASN A 1 278 ? 15.032 5.350 -3.559 1.00 7.56 278 ASN A CA 1
ATOM 2392 C C . ASN A 1 278 ? 13.982 5.144 -4.654 1.00 7.35 278 ASN A C 1
ATOM 2393 O O . ASN A 1 278 ? 13.881 4.082 -5.270 1.00 7.61 278 ASN A O 1
ATOM 2398 N N . PRO A 1 279 ? 13.183 6.193 -4.920 1.00 7.28 279 PRO A N 1
ATOM 2399 C CA . PRO A 1 279 ? 12.140 6.038 -5.966 1.00 7.19 279 PRO A CA 1
ATOM 2400 C C . PRO A 1 279 ? 12.731 5.800 -7.343 1.00 7.70 279 PRO A C 1
ATOM 2401 O O . PRO A 1 279 ? 12.097 5.093 -8.140 1.00 7.98 279 PRO A O 1
ATOM 2405 N N . ASP A 1 280 ? 13.888 6.409 -7.656 1.00 7.81 280 ASP A N 1
ATOM 2406 C CA . ASP A 1 280 ? 14.354 6.251 -9.050 1.00 8.53 280 ASP A CA 1
ATOM 2407 C C . ASP A 1 280 ? 14.803 4.823 -9.323 1.00 8.16 280 ASP A C 1
ATOM 2408 O O . ASP A 1 280 ? 14.573 4.349 -10.447 1.00 8.39 280 ASP A O 1
ATOM 2413 N N . LEU A 1 281 ? 15.443 4.133 -8.366 1.00 8.02 281 LEU A N 1
ATOM 2414 C CA . LEU A 1 281 ? 15.808 2.755 -8.648 1.00 7.94 281 LEU A CA 1
ATOM 2415 C C . LEU A 1 281 ? 14.554 1.887 -8.752 1.00 7.23 281 LEU A C 1
ATOM 2416 O O . LEU A 1 281 ? 14.459 0.985 -9.582 1.00 7.96 281 LEU A O 1
ATOM 2421 N N . ILE A 1 282 ? 13.584 2.102 -7.854 1.00 6.96 282 ILE A N 1
ATOM 2422 C CA . ILE A 1 282 ? 12.362 1.297 -7.911 1.00 6.94 282 ILE A CA 1
ATOM 2423 C C . ILE A 1 282 ? 11.673 1.506 -9.215 1.00 6.89 282 ILE A C 1
ATOM 2424 O O . ILE A 1 282 ? 11.281 0.552 -9.911 1.00 7.01 282 ILE A O 1
ATOM 2429 N N . GLY A 1 283 ? 11.467 2.761 -9.634 1.00 6.89 283 GLY A N 1
ATOM 2430 C CA . GLY A 1 283 ? 10.787 3.007 -10.881 1.00 7.03 283 GLY A CA 1
ATOM 2431 C C . GLY A 1 283 ? 11.543 2.502 -12.102 1.00 7.00 283 GLY A C 1
ATOM 2432 O O . GLY A 1 283 ? 10.935 1.915 -13.007 1.00 6.92 283 GLY A O 1
ATOM 2433 N N . SER A 1 284 ? 12.831 2.758 -12.148 1.00 7.41 284 SER A N 1
ATOM 2434 C CA . SER A 1 284 ? 13.595 2.332 -13.332 1.00 7.68 284 SER A CA 1
ATOM 2435 C C . SER A 1 284 ? 13.634 0.818 -13.438 1.00 7.25 284 SER A C 1
ATOM 2436 O O . SER A 1 284 ? 13.565 0.270 -14.548 1.00 7.91 284 SER A O 1
ATOM 2439 N N . GLU A 1 285 ? 13.772 0.123 -12.312 1.00 7.42 285 GLU A N 1
ATOM 2440 C CA . GLU A 1 285 ? 13.791 -1.336 -12.353 1.00 7.21 285 GLU A CA 1
ATOM 2441 C C . GLU A 1 285 ? 12.437 -1.902 -12.727 1.00 7.16 285 GLU A C 1
ATOM 2442 O O . GLU A 1 285 ? 12.360 -2.877 -13.483 1.00 7.83 285 GLU A O 1
ATOM 2451 N N . ILE A 1 286 ? 11.335 -1.324 -12.227 1.00 6.82 286 ILE A N 1
ATOM 2452 C CA . ILE A 1 286 ? 10.025 -1.793 -12.687 1.00 6.74 286 ILE A CA 1
ATOM 2453 C C . ILE A 1 286 ? 9.911 -1.607 -14.175 1.00 6.78 286 ILE A C 1
ATOM 2454 O O . ILE A 1 286 ? 9.515 -2.509 -14.928 1.00 7.13 286 ILE A O 1
ATOM 2459 N N . ALA A 1 287 ? 10.247 -0.402 -14.674 1.00 7.07 287 ALA A N 1
ATOM 2460 C CA . ALA A 1 287 ? 10.054 -0.113 -16.098 1.00 7.36 287 ALA A CA 1
ATOM 2461 C C . ALA A 1 287 ? 10.824 -1.095 -16.957 1.00 7.49 287 ALA A C 1
ATOM 2462 O O . ALA A 1 287 ? 10.300 -1.540 -18.007 1.00 9.07 287 ALA A O 1
ATOM 2464 N N A ARG A 1 288 ? 12.050 -1.419 -16.601 0.70 7.69 288 ARG A N 1
ATOM 2465 N N B ARG A 1 288 ? 12.052 -1.431 -16.591 0.30 7.10 288 ARG A N 1
ATOM 2466 C CA A ARG A 1 288 ? 12.821 -2.264 -17.517 0.70 8.85 288 ARG A CA 1
ATOM 2467 C CA B ARG A 1 288 ? 12.960 -2.310 -17.328 0.30 7.57 288 ARG A CA 1
ATOM 2468 C C A ARG A 1 288 ? 12.377 -3.722 -17.438 0.70 7.66 288 ARG A C 1
ATOM 2469 C C B ARG A 1 288 ? 12.336 -3.708 -17.458 0.30 7.55 288 ARG A C 1
ATOM 2470 O O A ARG A 1 288 ? 12.710 -4.491 -18.353 0.70 8.15 288 ARG A O 1
ATOM 2471 O O B ARG A 1 288 ? 12.432 -4.382 -18.500 0.30 6.83 288 ARG A O 1
ATOM 2486 N N . TRP A 1 289 ? 11.686 -4.121 -16.363 1.00 7.68 289 TRP A N 1
ATOM 2487 C CA . TRP A 1 289 ? 11.159 -5.487 -16.152 1.00 7.64 289 TRP A CA 1
ATOM 2488 C C . TRP A 1 289 ? 9.845 -5.714 -16.845 1.00 7.23 289 TRP A C 1
ATOM 2489 O O . TRP A 1 289 ? 9.475 -6.881 -17.127 1.00 8.58 289 TRP A O 1
ATOM 2500 N N . LEU A 1 290 ? 9.077 -4.672 -17.190 1.00 7.32 290 LEU A N 1
ATOM 2501 C CA . LEU A 1 290 ? 7.770 -4.882 -17.755 1.00 7.23 290 LEU A CA 1
ATOM 2502 C C . LEU A 1 290 ? 7.749 -5.548 -19.120 1.00 7.43 290 LEU A C 1
ATOM 2503 O O . LEU A 1 290 ? 6.857 -6.379 -19.356 1.00 7.97 290 LEU A O 1
ATOM 2508 N N . PRO A 1 291 ? 8.615 -5.216 -20.086 1.00 8.13 291 PRO A N 1
ATOM 2509 C CA . PRO A 1 291 ? 8.415 -5.753 -21.430 1.00 8.72 291 PRO A CA 1
ATOM 2510 C C . PRO A 1 291 ? 8.390 -7.285 -21.504 1.00 8.47 291 PRO A C 1
ATOM 2511 O O . PRO A 1 291 ? 7.576 -7.842 -22.264 1.00 9.75 291 PRO A O 1
ATOM 2515 N N . ALA A 1 292 ? 9.269 -7.939 -20.763 1.00 8.65 292 ALA A N 1
ATOM 2516 C CA . ALA A 1 292 ? 9.322 -9.407 -20.857 1.00 8.84 292 ALA A CA 1
ATOM 2517 C C . ALA A 1 292 ? 8.107 -10.085 -20.251 1.00 8.67 292 ALA A C 1
ATOM 2518 O O . ALA A 1 292 ? 7.921 -11.293 -20.469 1.00 9.18 292 ALA A O 1
ATOM 2520 N N . LEU A 1 293 ? 7.239 -9.363 -19.538 1.00 8.49 293 LEU A N 1
ATOM 2521 C CA . LEU A 1 293 ? 6.019 -9.919 -18.998 1.00 8.87 293 LEU A CA 1
ATOM 2522 C C . LEU A 1 293 ? 4.919 -9.996 -20.039 1.00 9.35 293 LEU A C 1
ATOM 2523 O O . LEU A 1 293 ? 3.893 -10.653 -19.805 1.00 10.74 293 LEU A O 1
ATOM 2528 N N . HIS A 1 294 ? 5.052 -9.259 -21.147 1.00 9.88 294 HIS A N 1
ATOM 2529 C CA . HIS A 1 294 ? 3.933 -9.132 -22.055 1.00 11.01 294 HIS A CA 1
ATOM 2530 C C . HIS A 1 294 ? 3.474 -10.449 -22.660 1.00 11.55 294 HIS A C 1
ATOM 2531 O O . HIS A 1 294 ? 2.274 -10.717 -22.756 1.00 13.75 294 HIS A O 1
ATOM 2538 N N . HIS A 1 295 ? 4.454 -11.214 -23.191 1.00 11.61 295 HIS A N 1
ATOM 2539 C CA . HIS A 1 295 ? 4.031 -12.336 -24.035 1.00 12.09 295 HIS A CA 1
ATOM 2540 C C . HIS A 1 295 ? 3.266 -13.356 -23.267 1.00 12.58 295 HIS A C 1
ATOM 2541 O O . HIS A 1 295 ? 3.711 -13.673 -22.161 1.00 15.17 295 HIS A O 1
ATOM 2548 N N . HIS A 1 296 ? 2.186 -13.886 -23.875 1.00 16.40 296 HIS A N 1
ATOM 2549 C CA A HIS A 1 296 ? 1.453 -14.968 -23.297 0.50 18.58 296 HIS A CA 1
ATOM 2550 C CA B HIS A 1 296 ? 1.536 -14.992 -23.197 0.50 19.11 296 HIS A CA 1
ATOM 2551 C C . HIS A 1 296 ? 1.963 -16.260 -23.923 1.00 19.37 296 HIS A C 1
ATOM 2552 O O . HIS A 1 296 ? 1.726 -16.532 -25.103 1.00 26.48 296 HIS A O 1
ATOM 2565 N N . HIS A 1 297 ? 2.692 -17.079 -23.183 1.00 29.15 297 HIS A N 1
ATOM 2566 C CA . HIS A 1 297 ? 3.275 -18.291 -23.756 1.00 27.59 297 HIS A CA 1
ATOM 2567 C C . HIS A 1 297 ? 2.351 -19.482 -23.921 1.00 26.79 297 HIS A C 1
ATOM 2568 O O . HIS A 1 297 ? 1.753 -19.848 -22.891 1.00 53.21 297 HIS A O 1
#

Secondary structure (DSSP, 8-state):
---------EEEEETTEEEEEEEES-SSS--EEEE--TT--GGGGTTTHHHHTTTS-EEEEPPTTSTTS--------HHHHHHHHHHHHHHTT--SEEEEEEHHHHHHHHHHHHHSGGGEEEEEEEEE---BSSGGGS-GGGHHHHHHHTSSSHHHIIIIIS-HIIIIIHHHT-SSPPPHHHHHHHHGGGSSGGGGHHHHHHHHHS-BTTBSHHHHHHHHHHHHHHHH--S-EEEEEEEE-SSS-HHHHHHHHHHSTTEEEEEEEEESS-HHHH-HHHHHHHHHHHSGGG----